Protein AF-A0A085NS14-F1 (afdb_monomer_lite)

Foldseek 3Di:
DQPPCLLPDDDDDDDDDDDDDDDDDDDDDDDDDDPDPPPPPPPPVPLQCLLVLLLLLLVLLVVVLVVLLCVLVPVVVVVVLLVLLQCLQVVLPFHRQDDPQQDDDDDDDPDDDDDDDPDPPPPPPPPFDFDDCQFFVPGGPDGDDPQLVVLLSVLVVVLVVQLVVLLCVRRPPHDQSDSNRRDFLVNSLVVSVVSVVVVVVSLVSVVVSSVVQLPPCNGHNPVRSVSSVVSVVVSSVVSDDDPVNSVVSSVVSSLVSLVSSVVSLVVRDPVSSVVSVCVLVSSLVSLVVCLVVSLVSSQVSSCVSRVGHTDSVSSSVVSVVVSVVSSVRRVVRCVVSVVVVVVD

Organism: NCBI:txid68888

Secondary structure (DSSP, 8-state):
-----TTT-----------------------------------TTHHHHHHHHHHHHHHHHHHHHHHHHHTTS-HHHHHHHHHHHHHHHHTTTPPPPPTTSS---------------------------B--TTT-TT-SSPBPPHHHHHHHHHHHHHHHHHHHHHHHHHSTT---SSTTSS--HHHHHHHHHHHHHHHHHHHHHHHHHHHHHHH-TTTS-HHHHHHHHHHHHHHHHHHPPPHHHHHHHHHHHHHHHHHHHHHHHHHS-GGGHHHHHHHHHHHHHHHHHTHHHHHHHHHHHHHHHHTS---HHHHHHHHHHHHHHHHHHHHHHHHHHHHHHT--

Structure (mmCIF, N/CA/C/O backbone):
data_AF-A0A085NS14-F1
#
_entry.id   AF-A0A085NS14-F1
#
loop_
_atom_site.group_PDB
_atom_site.id
_atom_site.type_symbol
_atom_site.label_atom_id
_atom_site.label_alt_id
_atom_site.label_comp_id
_atom_site.label_asym_id
_atom_site.label_entity_id
_atom_site.label_seq_id
_atom_site.pdbx_PDB_ins_code
_atom_site.Cartn_x
_atom_site.Cartn_y
_atom_site.Cartn_z
_atom_site.occupancy
_atom_site.B_iso_or_equiv
_atom_site.auth_seq_id
_atom_site.auth_comp_id
_atom_site.auth_asym_id
_atom_site.auth_atom_id
_atom_site.pdbx_PDB_model_num
ATOM 1 N N . LEU A 1 1 ? -0.279 -15.023 12.633 1.00 26.03 1 LEU A N 1
ATOM 2 C CA . LEU A 1 1 ? 0.349 -13.709 12.339 1.00 26.03 1 LEU A CA 1
ATOM 3 C C . LEU A 1 1 ? 0.205 -13.267 10.873 1.00 26.03 1 LEU A C 1
ATOM 5 O O . LEU A 1 1 ? 0.389 -12.090 10.616 1.00 26.03 1 LEU A O 1
ATOM 9 N N . SER A 1 2 ? -0.203 -14.142 9.939 1.00 22.20 2 SER A N 1
ATOM 10 C CA . SER A 1 2 ? -0.294 -13.822 8.498 1.00 22.20 2 SER A CA 1
ATOM 11 C C . SER A 1 2 ? -1.690 -13.447 7.958 1.00 22.20 2 SER A C 1
ATOM 13 O O . SER A 1 2 ? -1.863 -13.477 6.744 1.00 22.20 2 SER A O 1
ATOM 15 N N . ARG A 1 3 ? -2.693 -13.160 8.807 1.00 35.59 3 ARG A N 1
ATOM 16 C CA . ARG A 1 3 ? -4.105 -12.982 8.383 1.00 35.59 3 ARG A CA 1
ATOM 17 C C . ARG A 1 3 ? -4.875 -11.893 9.132 1.00 35.59 3 ARG A C 1
ATOM 19 O O . ARG A 1 3 ? -6.038 -12.057 9.452 1.00 35.59 3 ARG A O 1
ATOM 26 N N . PHE A 1 4 ? -4.210 -10.780 9.412 1.00 34.75 4 PHE A N 1
ATOM 27 C CA . PHE A 1 4 ? -4.895 -9.530 9.764 1.00 34.75 4 PHE A CA 1
ATOM 28 C C . PHE A 1 4 ? -4.937 -8.575 8.559 1.00 34.75 4 PHE A C 1
ATOM 30 O O . PHE A 1 4 ? -4.786 -7.366 8.694 1.00 34.75 4 PHE A O 1
ATOM 37 N N . THR A 1 5 ? -5.078 -9.149 7.362 1.00 33.28 5 THR A N 1
ATOM 38 C CA . THR A 1 5 ? -5.067 -8.449 6.070 1.00 33.28 5 THR A CA 1
ATOM 39 C C . THR A 1 5 ? -6.463 -7.991 5.638 1.00 33.28 5 THR A C 1
ATOM 41 O O . THR A 1 5 ? -6.551 -7.125 4.784 1.00 33.28 5 THR A O 1
ATOM 44 N N . SER A 1 6 ? -7.539 -8.518 6.231 1.00 29.09 6 SER A N 1
ATOM 45 C CA . SER A 1 6 ? -8.951 -8.194 5.937 1.00 29.09 6 SER A CA 1
ATOM 46 C C . SER A 1 6 ? -9.450 -6.895 6.584 1.00 29.09 6 SER A C 1
ATOM 48 O O . SER A 1 6 ? -10.436 -6.331 6.135 1.00 29.09 6 SER A O 1
ATOM 50 N N . LEU A 1 7 ? -8.717 -6.349 7.564 1.00 31.78 7 LEU A N 1
ATOM 51 C CA . LEU A 1 7 ? -8.818 -4.934 7.964 1.00 31.78 7 LEU A CA 1
ATOM 52 C C . LEU A 1 7 ? -8.039 -4.005 6.998 1.00 31.78 7 LEU A C 1
ATOM 54 O O . LEU A 1 7 ? -7.694 -2.895 7.401 1.00 31.78 7 LEU A O 1
ATOM 58 N N . GLY A 1 8 ? -7.653 -4.534 5.823 1.00 26.95 8 GLY A N 1
ATOM 59 C CA . GLY A 1 8 ? -6.749 -4.019 4.786 1.00 26.95 8 GLY A CA 1
ATOM 60 C C . GLY A 1 8 ? -5.347 -3.638 5.270 1.00 26.95 8 GLY A C 1
ATOM 61 O O . GLY A 1 8 ? -5.019 -2.475 5.364 1.00 26.95 8 GLY A O 1
ATOM 62 N N . TRP A 1 9 ? -4.458 -4.569 5.609 1.00 35.56 9 TRP A N 1
ATOM 63 C CA . TRP A 1 9 ? -3.059 -4.184 5.915 1.00 35.56 9 TRP A CA 1
ATOM 64 C C . TRP A 1 9 ? -2.065 -5.123 5.237 1.00 35.56 9 TRP A C 1
ATOM 66 O O . TRP A 1 9 ? -2.291 -6.335 5.272 1.00 35.56 9 TRP A O 1
ATOM 76 N N . PRO A 1 10 ? -0.970 -4.602 4.644 1.00 25.56 10 PRO A N 1
ATOM 77 C CA . PRO A 1 10 ? -0.001 -5.402 3.901 1.00 25.56 10 PRO A CA 1
ATOM 78 C C . PRO A 1 10 ? 0.873 -6.287 4.807 1.00 25.56 10 PRO A C 1
ATOM 80 O O . PRO A 1 10 ? 1.139 -6.001 5.981 1.00 25.56 10 PRO A O 1
ATOM 83 N N . LYS A 1 11 ? 1.332 -7.412 4.244 1.00 24.25 11 LYS A N 1
ATOM 84 C CA . LYS A 1 11 ? 2.253 -8.364 4.884 1.00 24.25 11 LYS A CA 1
ATOM 85 C C . LYS A 1 11 ? 3.672 -7.790 4.888 1.00 24.25 11 LYS A C 1
ATOM 87 O O . LYS A 1 11 ? 4.271 -7.662 3.831 1.00 24.25 11 LYS A O 1
ATOM 92 N N . ARG A 1 12 ? 4.286 -7.606 6.062 1.00 26.78 12 ARG A N 1
ATOM 93 C CA . ARG A 1 12 ? 5.751 -7.461 6.149 1.00 26.78 12 ARG A CA 1
ATOM 94 C C . ARG A 1 12 ? 6.429 -8.807 6.411 1.00 26.78 12 ARG A C 1
ATOM 96 O O . ARG A 1 12 ? 6.262 -9.392 7.483 1.00 26.78 12 ARG A O 1
ATOM 103 N N . LYS A 1 13 ? 7.215 -9.285 5.434 1.00 21.64 13 LYS A N 1
ATOM 104 C CA . LYS A 1 13 ? 8.311 -10.246 5.651 1.00 21.64 13 LYS A CA 1
ATOM 105 C C . LYS A 1 13 ? 9.351 -9.543 6.533 1.00 21.64 13 LYS A C 1
ATOM 107 O O . LYS A 1 13 ? 9.939 -8.554 6.118 1.00 21.64 13 LYS A O 1
ATOM 112 N N . TYR A 1 14 ? 9.539 -10.012 7.763 1.00 22.56 14 TYR A N 1
ATOM 113 C CA . TYR A 1 14 ? 10.616 -9.537 8.631 1.00 22.56 14 TYR A CA 1
ATOM 114 C C . TYR A 1 14 ? 11.862 -10.396 8.403 1.00 22.56 14 TYR A C 1
ATOM 116 O O . TYR A 1 14 ? 11.895 -11.546 8.841 1.00 22.56 14 TYR A O 1
ATOM 124 N N . GLU A 1 15 ? 12.891 -9.825 7.781 1.00 20.52 15 GLU A N 1
ATOM 125 C CA . GLU A 1 15 ? 14.274 -10.274 7.955 1.00 20.52 15 GLU A CA 1
ATOM 126 C C . GLU A 1 15 ? 14.900 -9.509 9.125 1.00 20.52 15 GLU A C 1
ATOM 128 O O . GLU A 1 15 ? 14.708 -8.305 9.307 1.00 20.52 15 GLU A O 1
ATOM 133 N N . ARG A 1 16 ? 15.558 -10.261 10.006 1.00 20.19 16 ARG A N 1
ATOM 134 C CA . ARG A 1 16 ? 15.994 -9.831 11.331 1.00 20.19 16 ARG A CA 1
ATOM 135 C C . ARG A 1 16 ? 17.469 -9.447 11.257 1.00 20.19 16 ARG A C 1
ATOM 137 O O . ARG A 1 16 ? 18.300 -10.328 11.086 1.00 20.19 16 ARG A O 1
ATOM 144 N N . HIS A 1 17 ? 17.800 -8.184 11.511 1.00 20.94 17 HIS A N 1
ATOM 145 C CA . HIS A 1 17 ? 19.134 -7.821 11.986 1.00 20.94 17 HIS A CA 1
ATOM 146 C C . HIS A 1 17 ? 19.027 -7.136 13.348 1.00 20.94 17 HIS A C 1
ATOM 148 O O . HIS A 1 17 ? 18.407 -6.088 13.508 1.00 20.94 17 HIS A O 1
ATOM 154 N N . SER A 1 18 ? 19.584 -7.830 14.339 1.00 20.91 18 SER A N 1
ATOM 155 C CA . SER A 1 18 ? 19.825 -7.377 15.706 1.00 20.91 18 SER A CA 1
ATOM 156 C C . SER A 1 18 ? 20.953 -6.350 15.719 1.00 20.91 18 SER A C 1
ATOM 158 O O . SER A 1 18 ? 21.913 -6.535 14.975 1.00 20.91 18 SER A O 1
ATOM 160 N N . LEU A 1 19 ? 20.873 -5.344 16.593 1.00 22.30 19 LEU A N 1
ATOM 161 C CA . LEU A 1 19 ? 21.972 -4.958 17.486 1.00 22.30 19 LEU A CA 1
ATOM 162 C C . LEU A 1 19 ? 21.460 -4.022 18.595 1.00 22.30 19 LEU A C 1
ATOM 164 O O . LEU A 1 19 ? 20.604 -3.165 18.386 1.00 22.30 19 LEU A O 1
ATOM 168 N N . ASP A 1 20 ? 21.975 -4.295 19.786 1.00 23.12 20 ASP A N 1
ATOM 169 C CA . ASP A 1 20 ? 21.534 -3.901 21.123 1.00 23.12 20 ASP A CA 1
ATOM 170 C C . A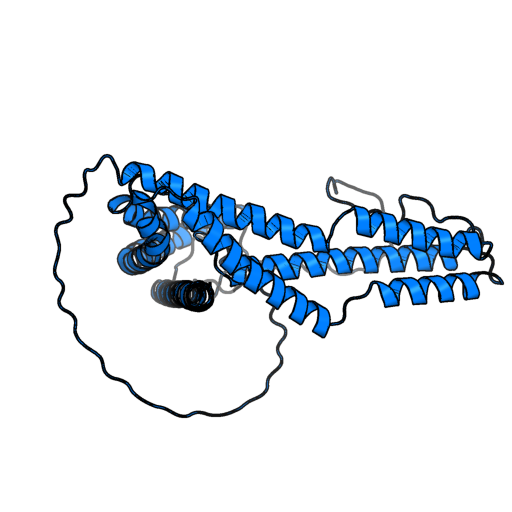SP A 1 20 ? 21.803 -2.431 21.506 1.00 23.12 20 ASP A C 1
ATOM 172 O O . ASP A 1 20 ? 22.642 -1.771 20.896 1.00 23.12 20 ASP A O 1
ATOM 176 N N . GLY A 1 21 ? 21.186 -1.946 22.604 1.00 21.22 21 GLY A N 1
ATOM 177 C CA . GLY A 1 21 ? 21.750 -0.792 23.332 1.00 21.22 21 GLY A CA 1
ATOM 178 C C . GLY A 1 21 ? 20.860 0.074 24.246 1.00 21.22 21 GLY A C 1
ATOM 179 O O . GLY A 1 21 ? 20.688 1.248 23.968 1.00 21.22 21 GLY A O 1
ATOM 180 N N . VAL A 1 22 ? 20.360 -0.482 25.357 1.00 22.67 22 VAL A N 1
ATOM 181 C CA . VAL A 1 22 ? 20.220 0.118 26.718 1.00 22.67 22 VAL A CA 1
ATOM 182 C C . VAL A 1 22 ? 19.645 1.551 26.937 1.00 22.67 22 VAL A C 1
ATOM 184 O O . VAL A 1 22 ? 20.299 2.565 26.732 1.00 22.67 22 VAL A O 1
ATOM 187 N N . ALA A 1 23 ? 18.448 1.556 27.547 1.00 22.70 23 ALA A N 1
ATOM 188 C CA . ALA A 1 23 ? 17.849 2.399 28.609 1.00 22.70 23 ALA A CA 1
ATOM 189 C C . ALA A 1 23 ? 18.381 3.808 28.989 1.00 22.70 23 ALA A C 1
ATOM 191 O O . ALA A 1 23 ? 19.540 3.969 29.371 1.00 22.70 23 ALA A O 1
ATOM 192 N N . LYS A 1 24 ? 17.434 4.754 29.173 1.00 22.94 24 LYS A N 1
ATOM 193 C CA . LYS A 1 24 ? 17.221 5.501 30.441 1.00 22.94 24 LYS A CA 1
ATOM 194 C C . LYS A 1 24 ? 15.892 6.278 30.465 1.00 22.94 24 LYS A C 1
ATOM 196 O O . LYS A 1 24 ? 15.545 6.963 29.509 1.00 22.94 24 LYS A O 1
ATOM 201 N N . ASP A 1 25 ? 15.190 6.159 31.592 1.00 23.05 25 ASP A N 1
ATOM 202 C CA . ASP A 1 25 ? 14.005 6.926 31.996 1.00 23.05 25 ASP A CA 1
ATOM 203 C C . ASP A 1 25 ? 14.213 8.441 31.906 1.00 23.05 25 ASP A C 1
ATOM 205 O O . ASP A 1 25 ? 15.287 8.901 32.285 1.00 23.05 25 ASP A O 1
ATOM 209 N N . GLN A 1 26 ? 13.153 9.200 31.576 1.00 23.02 26 GLN A N 1
ATOM 210 C CA . GLN A 1 26 ? 12.683 10.328 32.399 1.00 23.02 26 GLN A CA 1
ATOM 211 C C . GLN A 1 26 ? 11.176 10.597 32.215 1.00 23.02 26 GLN A C 1
ATOM 213 O O . GLN A 1 26 ? 10.655 10.760 31.115 1.00 23.02 26 GLN A O 1
ATOM 218 N N . ASN A 1 27 ? 10.509 10.662 33.367 1.00 23.19 27 ASN A N 1
ATOM 219 C CA . ASN A 1 27 ? 9.145 11.111 33.628 1.00 23.19 27 ASN A CA 1
ATOM 220 C C . ASN A 1 27 ? 8.846 12.505 33.050 1.00 23.19 27 ASN A C 1
ATOM 222 O O . ASN A 1 27 ? 9.612 13.436 33.296 1.00 23.19 27 ASN A O 1
ATOM 226 N N . TRP A 1 28 ? 7.638 12.714 32.511 1.00 21.08 28 TRP A N 1
ATOM 227 C CA . TRP A 1 28 ? 6.957 13.995 32.721 1.00 21.08 28 TRP A CA 1
ATOM 228 C C . TRP A 1 28 ? 5.433 13.863 32.853 1.00 21.08 28 TRP A C 1
ATOM 230 O O . TRP A 1 28 ? 4.771 13.025 32.249 1.00 21.08 28 TRP A O 1
ATOM 240 N N . LYS A 1 29 ? 4.940 14.700 33.766 1.00 21.81 29 LYS A N 1
ATOM 241 C CA . LYS A 1 29 ? 3.649 14.729 34.454 1.00 21.81 29 LYS A CA 1
ATOM 242 C C . LYS A 1 29 ? 2.413 14.797 33.554 1.00 21.81 29 LYS A C 1
ATOM 244 O O . LYS A 1 29 ? 2.276 15.684 32.718 1.00 21.81 29 LYS A O 1
ATOM 249 N N . VAL A 1 30 ? 1.430 13.989 33.948 1.00 22.39 30 VAL A N 1
ATOM 250 C CA . VAL A 1 30 ? -0.007 14.191 33.729 1.00 22.39 30 VAL A CA 1
ATOM 251 C C . VAL A 1 30 ? -0.405 15.623 34.111 1.00 22.39 30 VAL A C 1
ATOM 253 O O . VAL A 1 30 ? -0.281 16.019 35.273 1.00 22.39 30 VAL A O 1
ATOM 256 N N . ARG A 1 31 ? -0.952 16.383 33.159 1.00 21.84 31 ARG A N 1
ATOM 257 C CA . ARG A 1 31 ? -1.883 17.473 33.464 1.00 21.84 31 ARG A CA 1
ATOM 258 C C . ARG A 1 31 ? -3.286 16.999 33.114 1.00 21.84 31 ARG A C 1
ATOM 260 O O . ARG A 1 31 ? -3.582 16.705 31.963 1.00 21.84 31 ARG A O 1
ATOM 267 N N . LYS A 1 32 ? -4.127 16.916 34.146 1.00 23.86 32 LYS A N 1
ATOM 268 C CA . LYS A 1 32 ? -5.581 16.832 34.020 1.00 23.86 32 LYS A CA 1
ATOM 269 C C . LYS A 1 32 ? -6.049 18.029 33.193 1.00 23.86 32 LYS A C 1
ATOM 271 O O . LYS A 1 32 ? -5.719 19.156 33.556 1.00 23.86 32 LYS A O 1
ATOM 276 N N . SER A 1 33 ? -6.836 17.785 32.153 1.00 23.33 33 SER A N 1
ATOM 277 C CA . SER A 1 33 ? -7.717 18.811 31.610 1.00 23.33 33 SER A CA 1
ATOM 278 C C . SER A 1 33 ? -9.139 18.287 31.589 1.00 23.33 33 SER A C 1
ATOM 280 O O . SER A 1 33 ? -9.410 17.140 31.242 1.00 23.33 33 SER A O 1
ATOM 282 N N . VAL A 1 34 ? -9.994 19.155 32.102 1.00 23.67 34 VAL A N 1
ATOM 283 C CA . VAL A 1 34 ? -11.400 18.982 32.413 1.00 23.67 34 VAL A CA 1
ATOM 284 C C . VAL A 1 34 ? -12.176 18.744 31.123 1.00 23.67 34 VAL A C 1
ATOM 286 O O . VAL A 1 34 ? -11.994 19.455 30.138 1.00 23.67 34 VAL A O 1
ATOM 289 N N . VAL A 1 35 ? -13.049 17.740 31.156 1.00 24.19 35 VAL A N 1
ATOM 290 C CA . VAL A 1 35 ? -14.112 17.540 30.175 1.00 24.19 35 VAL A CA 1
ATOM 291 C C . VAL A 1 35 ? -15.037 18.753 30.256 1.00 24.19 35 VAL A C 1
ATOM 293 O O . VAL A 1 35 ? -15.908 18.824 31.118 1.00 24.19 35 VAL A O 1
ATOM 296 N N . SER A 1 36 ? -14.828 19.724 29.373 1.00 22.92 36 SER A N 1
ATOM 297 C CA . SER A 1 36 ? -15.873 20.665 28.988 1.00 22.92 36 SER A CA 1
ATOM 298 C C . SER A 1 36 ? -16.553 20.074 27.765 1.00 22.92 36 SER A C 1
ATOM 300 O O . SER A 1 36 ? -16.033 20.150 26.654 1.00 22.92 36 SER A O 1
ATOM 302 N N . VAL A 1 37 ? -17.712 19.453 27.987 1.00 27.34 37 VAL A N 1
ATOM 303 C CA . VAL A 1 37 ? -18.681 19.179 26.926 1.00 27.34 37 VAL A CA 1
ATOM 304 C C . VAL A 1 37 ? -19.149 20.539 26.412 1.00 27.34 37 VAL A C 1
ATOM 306 O O . VAL A 1 37 ? -20.074 21.141 26.950 1.00 27.34 37 VAL A O 1
ATOM 309 N N . ALA A 1 38 ? -18.474 21.059 25.391 1.00 24.80 38 ALA A N 1
ATOM 310 C CA . ALA A 1 38 ? -19.090 22.035 24.517 1.00 24.80 38 ALA A CA 1
ATOM 311 C C . ALA A 1 38 ? -20.094 21.256 23.664 1.00 24.80 38 ALA A C 1
ATOM 313 O O . ALA A 1 38 ? -19.705 20.497 22.777 1.00 24.80 38 ALA A O 1
ATOM 314 N N . LEU A 1 39 ? -21.385 21.413 23.972 1.00 27.05 39 LEU A N 1
ATOM 315 C CA . LEU A 1 39 ? -22.455 21.134 23.021 1.00 27.05 39 LEU A CA 1
ATOM 316 C C . LEU A 1 39 ? -22.195 22.016 21.791 1.00 27.05 39 LEU A C 1
ATOM 318 O O . LEU A 1 39 ? -22.604 23.175 21.731 1.00 27.05 39 LEU A O 1
ATOM 322 N N . LEU A 1 40 ? -21.471 21.476 20.816 1.00 31.33 40 LEU A N 1
ATOM 323 C CA . LEU A 1 40 ? -21.492 21.987 19.460 1.00 31.33 40 LEU A CA 1
ATOM 324 C C . LEU A 1 40 ? -22.828 21.555 18.868 1.00 31.33 40 LEU A C 1
ATOM 326 O O . LEU A 1 40 ? -22.959 20.481 18.286 1.00 31.33 40 LEU A O 1
ATOM 330 N N . THR A 1 41 ? -23.827 22.418 19.020 1.00 33.59 41 THR A N 1
ATOM 331 C CA . THR A 1 41 ? -24.944 22.513 18.079 1.00 33.59 41 THR A CA 1
ATOM 332 C C . THR A 1 41 ? -24.357 22.969 16.737 1.00 33.59 41 THR A C 1
ATOM 334 O O . THR A 1 41 ? -24.463 24.127 16.350 1.00 33.59 41 THR A O 1
ATOM 337 N N . LEU A 1 42 ? -23.625 22.076 16.066 1.00 34.31 42 LEU A N 1
ATOM 338 C CA . LEU A 1 42 ? -23.254 22.236 14.669 1.00 34.31 42 LEU A CA 1
ATOM 339 C C . LEU A 1 42 ? -24.507 21.912 13.870 1.00 34.31 42 LEU A C 1
ATOM 341 O O . LEU A 1 42 ? -25.080 20.832 14.022 1.00 34.31 42 LEU A O 1
ATOM 345 N N . CYS A 1 43 ? -24.945 22.873 13.062 1.00 33.53 43 CYS A N 1
ATOM 346 C CA . CYS A 1 43 ? -25.955 22.676 12.038 1.00 33.53 43 CYS A CA 1
ATOM 347 C C . CYS A 1 43 ? -25.707 21.327 11.353 1.00 33.53 43 CYS A C 1
ATOM 349 O O . CYS A 1 43 ? -24.673 21.122 10.718 1.00 33.53 43 CYS A O 1
ATOM 351 N N . THR A 1 44 ? -26.648 20.398 11.504 1.00 45.06 44 THR A N 1
ATOM 352 C CA . THR A 1 44 ? -26.561 19.021 10.995 1.00 45.06 44 THR A CA 1
ATOM 353 C C . THR A 1 44 ? -26.472 18.944 9.468 1.00 45.06 44 THR A C 1
ATOM 355 O O . THR A 1 44 ? -26.258 17.865 8.923 1.00 45.06 44 THR A O 1
ATOM 358 N N . SER A 1 45 ? -26.593 20.080 8.773 1.00 48.16 45 SER A N 1
ATOM 359 C CA . SER A 1 45 ? -26.388 20.198 7.334 1.00 48.16 45 SER A CA 1
ATOM 360 C C . SER A 1 45 ? -24.909 20.251 6.932 1.00 48.16 45 SER A C 1
ATOM 362 O O . SER A 1 45 ? -24.536 19.568 5.986 1.00 48.16 45 SER A O 1
ATOM 364 N N . GLU A 1 46 ? -24.042 20.988 7.641 1.00 49.62 46 GLU A N 1
ATOM 365 C CA . GLU A 1 46 ? -22.651 21.211 7.189 1.00 49.62 46 GLU A CA 1
ATOM 366 C C . GLU A 1 46 ? -21.708 20.037 7.499 1.00 49.62 46 GLU A C 1
ATOM 368 O O . GLU A 1 46 ? -20.810 19.738 6.712 1.00 49.62 46 GLU A O 1
ATOM 373 N N . THR A 1 47 ? -21.920 19.323 8.611 1.00 55.47 47 THR A N 1
ATOM 374 C CA . THR A 1 47 ? -21.074 18.177 9.001 1.00 55.47 47 THR A CA 1
ATOM 375 C C . THR A 1 47 ? -21.280 16.954 8.109 1.00 55.47 47 THR A C 1
ATOM 377 O O . THR A 1 47 ? -20.330 16.206 7.885 1.00 55.47 47 THR A O 1
ATOM 380 N N . SER A 1 48 ? -22.487 16.772 7.560 1.00 58.25 48 SER A N 1
ATOM 381 C CA . SER A 1 48 ? -22.796 15.677 6.629 1.00 58.25 48 SER A CA 1
ATOM 382 C C . SER A 1 48 ? -22.033 15.782 5.302 1.00 58.25 48 SER A C 1
ATOM 384 O O . SER A 1 48 ? -21.713 14.765 4.686 1.00 58.25 48 SER A O 1
ATOM 386 N N . ASP A 1 49 ? -21.656 16.999 4.896 1.00 74.44 49 ASP A N 1
ATOM 387 C CA . ASP A 1 49 ? -20.893 17.214 3.668 1.00 74.44 49 ASP A CA 1
ATOM 388 C C . ASP A 1 49 ? -19.380 17.013 3.867 1.00 74.44 49 ASP A C 1
ATOM 390 O O . ASP A 1 49 ? -18.674 16.687 2.912 1.00 74.44 49 ASP A O 1
ATOM 394 N N . CYS A 1 50 ? -18.867 17.137 5.098 1.00 89.25 50 CYS A N 1
ATOM 395 C CA . CYS A 1 50 ? -17.434 16.990 5.371 1.00 89.25 50 CYS A CA 1
ATOM 396 C C . CYS A 1 50 ? -16.916 15.555 5.222 1.00 89.25 50 CYS A C 1
ATOM 398 O O . CYS A 1 50 ? -15.719 15.358 5.018 1.00 89.25 50 CYS A O 1
ATOM 400 N N . ALA A 1 51 ? -17.792 14.549 5.268 1.00 89.44 51 ALA A N 1
ATOM 401 C CA . ALA A 1 51 ? -17.420 13.168 4.972 1.00 89.44 51 ALA A CA 1
ATOM 402 C C . ALA A 1 51 ? -16.865 13.008 3.544 1.00 89.44 51 ALA A C 1
ATOM 404 O O . ALA A 1 51 ? -15.853 12.336 3.353 1.00 89.44 51 ALA A O 1
ATOM 405 N N . LYS A 1 52 ? -17.487 13.669 2.555 1.00 89.44 52 LYS A N 1
ATOM 406 C CA . LYS A 1 52 ? -17.030 13.646 1.154 1.00 89.44 52 LYS A CA 1
ATOM 407 C C . LYS A 1 52 ? -15.716 14.396 0.965 1.00 89.44 52 LYS A C 1
ATOM 409 O O . LYS A 1 52 ? -14.872 13.964 0.192 1.00 89.44 52 LYS A O 1
ATOM 414 N N . ASP A 1 53 ? -15.535 15.504 1.677 1.00 90.62 53 ASP A N 1
ATOM 415 C CA . ASP A 1 53 ? -14.280 16.257 1.652 1.00 90.62 53 ASP A CA 1
ATOM 416 C C . ASP A 1 53 ? -13.112 15.452 2.241 1.00 90.62 53 ASP A C 1
ATOM 418 O O . ASP A 1 53 ? -12.001 15.511 1.723 1.00 90.62 53 ASP A O 1
ATOM 422 N N . ILE A 1 54 ? -13.357 14.669 3.298 1.00 89.94 54 ILE A N 1
ATOM 423 C CA . ILE A 1 54 ? -12.341 13.777 3.873 1.00 89.94 54 ILE A CA 1
ATOM 424 C C . ILE A 1 54 ? -11.952 12.679 2.883 1.00 89.94 54 ILE A C 1
ATOM 426 O O . ILE A 1 54 ? -10.763 12.417 2.707 1.00 89.94 54 ILE A O 1
ATOM 430 N N . ASP A 1 55 ? -12.930 12.061 2.225 1.00 89.06 55 ASP A N 1
ATOM 431 C CA . ASP A 1 55 ? -12.674 11.082 1.166 1.00 89.06 55 ASP A CA 1
ATOM 432 C C . ASP A 1 55 ? -11.861 11.705 0.016 1.00 89.06 55 ASP A C 1
ATOM 434 O O . ASP A 1 55 ? -10.787 11.216 -0.339 1.00 89.06 55 ASP A O 1
ATOM 438 N N . GLY A 1 56 ? -12.290 12.876 -0.469 1.00 91.31 56 GLY A N 1
ATOM 439 C CA . GLY A 1 56 ? -11.584 13.642 -1.497 1.00 91.31 56 GLY A CA 1
ATOM 440 C C . GLY A 1 56 ? -10.153 14.022 -1.103 1.00 91.31 56 GLY A C 1
ATOM 441 O O . GLY A 1 56 ? -9.248 13.966 -1.937 1.00 91.31 56 GLY A O 1
ATOM 442 N N . PHE A 1 57 ? -9.913 14.344 0.171 1.00 91.56 57 PHE A N 1
ATOM 443 C CA . PHE A 1 57 ? -8.571 14.576 0.698 1.00 91.56 57 PHE A CA 1
ATOM 444 C C . PHE A 1 57 ? -7.686 13.329 0.558 1.00 91.56 57 PHE A C 1
ATOM 446 O O . PHE A 1 57 ? -6.591 13.421 -0.001 1.00 91.56 57 PHE A O 1
ATOM 453 N N . TYR A 1 58 ? -8.144 12.162 1.020 1.00 89.62 58 TYR A N 1
ATOM 454 C CA . TYR A 1 58 ? -7.351 10.930 0.945 1.00 89.62 58 TYR A CA 1
ATOM 455 C C . TYR A 1 58 ? -7.153 10.448 -0.498 1.00 89.62 58 TYR A C 1
ATOM 457 O O . TYR A 1 58 ? -6.053 10.011 -0.842 1.00 89.62 58 TYR A O 1
ATOM 465 N N . ALA A 1 59 ? -8.159 10.608 -1.361 1.00 91.19 59 ALA A N 1
ATOM 466 C CA . ALA A 1 59 ? -8.043 10.336 -2.791 1.00 91.19 59 ALA A CA 1
ATOM 467 C C . ALA A 1 59 ? -7.012 11.255 -3.472 1.00 91.19 59 ALA A C 1
ATOM 469 O O . ALA A 1 59 ? -6.189 10.785 -4.262 1.00 91.19 59 ALA A O 1
ATOM 470 N N . CYS A 1 60 ? -7.001 12.550 -3.130 1.00 92.81 60 CYS A N 1
ATOM 471 C CA . CYS A 1 60 ? -6.004 13.508 -3.611 1.00 92.81 60 CYS A CA 1
ATOM 472 C C . CYS A 1 60 ? -4.584 13.106 -3.190 1.00 92.81 60 CYS A C 1
ATOM 474 O O . CYS A 1 60 ? -3.682 13.086 -4.032 1.00 92.81 60 CYS A O 1
ATOM 476 N N . VAL A 1 61 ? -4.391 12.748 -1.911 1.00 90.06 61 VAL A N 1
ATOM 477 C CA . VAL A 1 61 ? -3.074 12.346 -1.396 1.00 90.06 61 VAL A CA 1
ATOM 478 C C . VAL A 1 61 ? -2.576 11.096 -2.106 1.00 90.06 61 VAL A C 1
ATOM 480 O O . VAL A 1 61 ? -1.455 11.103 -2.614 1.00 90.06 61 VAL A O 1
ATOM 483 N N . LYS A 1 62 ? -3.418 10.060 -2.199 1.00 88.75 62 LYS A N 1
ATOM 484 C CA . LYS A 1 62 ? -3.065 8.813 -2.880 1.00 88.75 62 LYS A CA 1
ATOM 485 C C . LYS A 1 62 ? -2.698 9.057 -4.339 1.00 88.75 62 LYS A C 1
ATOM 487 O O . LYS A 1 62 ? -1.606 8.702 -4.748 1.00 88.75 62 LYS A O 1
ATOM 492 N N . THR A 1 63 ? -3.557 9.739 -5.095 1.00 91.44 63 THR A N 1
ATOM 493 C CA . THR A 1 63 ? -3.339 9.975 -6.534 1.00 91.44 63 THR A CA 1
ATOM 494 C C . THR A 1 63 ? -2.001 10.659 -6.808 1.00 91.44 63 THR A C 1
ATOM 496 O O . THR A 1 63 ? -1.259 10.261 -7.703 1.00 91.44 63 THR A O 1
ATOM 499 N N . LYS A 1 64 ? -1.668 11.692 -6.029 1.00 91.44 64 LYS A N 1
ATOM 500 C CA . LYS A 1 64 ? -0.409 12.424 -6.202 1.00 91.44 64 LYS A CA 1
ATOM 501 C C . LYS A 1 64 ? 0.802 11.620 -5.755 1.00 91.44 64 LYS A C 1
ATOM 503 O O . LYS A 1 64 ? 1.849 11.711 -6.383 1.00 91.44 64 LYS A O 1
ATOM 508 N N . TYR A 1 65 ? 0.665 10.847 -4.685 1.00 88.81 65 TYR A N 1
ATOM 509 C CA . TYR A 1 65 ? 1.737 9.993 -4.197 1.00 88.81 65 TYR A CA 1
ATOM 510 C C . TYR A 1 65 ? 2.041 8.844 -5.166 1.00 88.81 65 TYR A C 1
ATOM 512 O O . TYR A 1 65 ? 3.201 8.634 -5.516 1.00 88.81 65 TYR A O 1
ATOM 520 N N . ASP A 1 66 ? 1.004 8.179 -5.677 1.00 88.69 66 ASP A N 1
ATOM 521 C CA . ASP A 1 66 ? 1.118 7.131 -6.693 1.00 88.69 66 ASP A CA 1
ATOM 522 C C . ASP A 1 66 ? 1.779 7.672 -7.964 1.00 88.69 66 ASP A C 1
ATOM 524 O O . ASP A 1 66 ? 2.646 7.019 -8.535 1.00 88.69 66 ASP A O 1
ATOM 528 N N . ALA A 1 67 ? 1.447 8.900 -8.378 1.00 89.75 67 ALA A N 1
ATOM 529 C CA . ALA A 1 67 ? 2.097 9.541 -9.518 1.00 89.75 67 ALA A CA 1
ATOM 530 C C . ALA A 1 67 ? 3.608 9.758 -9.303 1.00 89.75 67 ALA A C 1
ATOM 532 O O . ALA A 1 67 ? 4.380 9.664 -10.257 1.00 89.75 67 ALA A O 1
ATOM 533 N N . GLU A 1 68 ? 4.058 10.035 -8.075 1.00 88.19 68 GLU A N 1
ATOM 534 C CA . GLU A 1 68 ? 5.490 10.125 -7.761 1.00 88.19 68 GLU A CA 1
ATOM 535 C C . GLU A 1 68 ? 6.164 8.748 -7.730 1.00 88.19 68 GLU A C 1
ATOM 537 O O . GLU A 1 68 ? 7.285 8.611 -8.223 1.00 88.19 68 GLU A O 1
ATOM 542 N N . ILE A 1 69 ? 5.484 7.720 -7.214 1.00 88.38 69 ILE A N 1
ATOM 543 C CA . ILE A 1 69 ? 5.978 6.336 -7.253 1.00 88.38 69 ILE A CA 1
ATOM 544 C C . ILE A 1 69 ? 6.085 5.838 -8.693 1.00 88.38 69 ILE A C 1
ATOM 546 O O . ILE A 1 69 ? 7.102 5.250 -9.054 1.00 88.38 69 ILE A O 1
ATOM 550 N N . GLN A 1 70 ? 5.104 6.139 -9.545 1.00 86.50 70 GLN A N 1
ATOM 551 C CA . GLN A 1 70 ? 5.112 5.722 -10.945 1.00 86.50 70 GLN A CA 1
ATOM 552 C C . GLN A 1 70 ? 6.336 6.258 -11.693 1.00 86.50 70 GLN A C 1
ATOM 554 O O . GLN A 1 70 ? 6.852 5.586 -12.576 1.00 86.50 70 GLN A O 1
ATOM 559 N N . LYS A 1 71 ? 6.884 7.419 -11.305 1.00 84.62 71 LYS A N 1
ATOM 560 C CA . LYS A 1 71 ? 8.138 7.932 -11.887 1.00 84.62 71 LYS A CA 1
ATOM 561 C C . LYS A 1 71 ? 9.345 7.042 -11.589 1.00 84.62 71 LYS A C 1
ATOM 563 O O . LYS A 1 71 ? 10.348 7.142 -12.302 1.00 84.62 71 LYS A O 1
ATOM 568 N N . LEU A 1 72 ? 9.306 6.202 -10.552 1.00 79.50 72 LEU A N 1
ATOM 569 C CA . LEU A 1 72 ? 10.335 5.184 -10.315 1.00 79.50 72 LEU A CA 1
ATOM 570 C C . LEU A 1 72 ? 10.276 4.083 -11.378 1.00 79.50 72 LEU A C 1
ATOM 572 O O . LEU A 1 72 ? 11.328 3.641 -11.830 1.00 79.50 72 LEU A O 1
ATOM 576 N N . PHE A 1 73 ? 9.070 3.718 -11.811 1.00 75.56 73 PHE A N 1
ATOM 577 C CA . PHE A 1 73 ? 8.784 2.618 -12.736 1.00 75.56 73 PHE A CA 1
ATOM 578 C C . PHE A 1 73 ? 8.162 3.102 -14.057 1.00 75.56 73 PHE A C 1
ATOM 580 O O . PHE A 1 73 ? 7.317 2.434 -14.648 1.00 75.56 73 PHE A O 1
ATOM 587 N N . ASP A 1 74 ? 8.547 4.291 -14.519 1.00 81.81 74 ASP A N 1
ATOM 588 C CA . ASP A 1 74 ? 7.963 4.857 -15.732 1.00 81.81 74 ASP A CA 1
ATOM 589 C C . ASP A 1 74 ? 8.365 4.024 -16.958 1.00 81.81 74 ASP A C 1
ATOM 591 O O . ASP A 1 74 ? 9.536 3.676 -17.139 1.00 81.81 74 ASP A O 1
ATOM 595 N N . GLU A 1 75 ? 7.390 3.729 -17.813 1.00 75.94 75 GLU A N 1
ATOM 596 C CA . GLU A 1 75 ? 7.536 2.884 -18.997 1.00 75.94 75 GLU A CA 1
ATOM 597 C C . GLU A 1 75 ? 8.575 3.451 -19.969 1.00 75.94 75 GLU A C 1
ATOM 599 O O . GLU A 1 75 ? 9.360 2.713 -20.562 1.00 75.94 75 GLU A O 1
ATOM 604 N N . ALA A 1 76 ? 8.686 4.781 -20.038 1.00 77.06 76 ALA A N 1
ATOM 605 C CA . ALA A 1 76 ? 9.727 5.442 -20.816 1.00 77.06 76 ALA A CA 1
ATOM 606 C C . ALA A 1 76 ? 11.145 5.009 -20.390 1.00 77.06 76 ALA A C 1
ATOM 608 O O . ALA A 1 76 ? 12.020 4.837 -21.243 1.00 77.06 76 ALA A O 1
ATOM 609 N N . LYS A 1 77 ? 11.387 4.786 -19.088 1.00 82.44 77 LYS A N 1
ATOM 610 C CA . LYS A 1 77 ? 12.695 4.329 -18.586 1.00 82.44 77 LYS A CA 1
ATOM 611 C C . LYS A 1 77 ? 12.970 2.878 -18.966 1.00 82.44 77 LYS A C 1
ATOM 613 O O . LYS A 1 77 ? 14.095 2.574 -19.358 1.00 82.44 77 LYS A O 1
ATOM 618 N N . LYS A 1 78 ? 11.962 2.003 -18.899 1.00 84.81 78 LYS A N 1
ATOM 619 C CA . LYS A 1 78 ? 12.097 0.598 -19.319 1.00 84.81 78 LYS A CA 1
ATOM 620 C C . LYS A 1 78 ? 12.335 0.465 -20.815 1.00 84.81 78 LYS A C 1
ATOM 622 O O . LYS A 1 78 ? 13.225 -0.280 -21.218 1.00 84.81 78 LYS A O 1
ATOM 627 N N . SER A 1 79 ? 11.587 1.217 -21.625 1.00 85.38 79 SER A N 1
ATOM 628 C CA . SER A 1 79 ? 11.780 1.270 -23.077 1.00 85.38 79 SER A CA 1
ATOM 629 C C . SER A 1 79 ? 13.191 1.744 -23.404 1.00 85.38 79 SER A C 1
ATOM 631 O O . SER A 1 79 ? 13.916 1.068 -24.128 1.00 85.38 79 SER A O 1
ATOM 633 N N . THR A 1 80 ? 13.635 2.841 -22.778 1.00 89.88 80 THR A N 1
ATOM 634 C CA . THR A 1 80 ? 14.999 3.361 -22.962 1.00 89.88 80 THR A CA 1
ATOM 635 C C . THR A 1 80 ? 16.053 2.315 -22.588 1.00 89.88 80 THR A C 1
ATOM 637 O O . THR A 1 80 ? 16.987 2.080 -23.352 1.00 89.88 80 THR A O 1
ATOM 640 N N . PHE A 1 81 ? 15.895 1.641 -21.444 1.00 92.06 81 PHE A N 1
ATOM 641 C CA . PHE A 1 81 ? 16.803 0.576 -21.019 1.00 92.06 81 PHE A CA 1
ATOM 642 C C . PHE A 1 81 ? 16.842 -0.589 -22.018 1.00 92.06 81 PHE A C 1
ATOM 644 O O . PHE A 1 81 ? 17.921 -1.055 -22.384 1.00 92.06 81 PHE A O 1
ATOM 651 N N . THR A 1 82 ? 15.678 -1.038 -22.487 1.00 92.31 82 THR A N 1
ATOM 652 C CA . THR A 1 82 ? 15.545 -2.142 -23.448 1.00 92.31 82 THR A CA 1
ATOM 653 C C . THR A 1 82 ? 16.199 -1.789 -24.782 1.00 92.31 82 THR A C 1
ATOM 655 O O . THR A 1 82 ? 16.989 -2.569 -25.313 1.00 92.31 82 THR A O 1
ATOM 658 N N . GLU A 1 83 ? 15.975 -0.577 -25.289 1.00 93.06 83 GLU A N 1
ATOM 659 C CA . GLU A 1 83 ? 16.633 -0.078 -26.498 1.00 93.06 83 GLU A CA 1
ATOM 660 C C . GLU A 1 83 ? 18.159 -0.012 -26.350 1.00 93.06 83 GLU A C 1
ATOM 662 O O . GLU A 1 83 ? 18.897 -0.367 -27.274 1.00 93.06 83 GLU A O 1
ATOM 667 N N . GLU A 1 84 ? 18.661 0.451 -25.203 1.00 95.06 84 GLU A N 1
ATOM 668 C CA . GLU A 1 84 ? 20.098 0.484 -24.920 1.00 95.06 84 GLU A CA 1
ATOM 669 C C . GLU A 1 84 ? 20.696 -0.922 -24.810 1.00 95.06 84 GLU A C 1
ATOM 671 O O . GLU A 1 84 ? 21.794 -1.166 -25.321 1.00 95.06 84 GLU A O 1
ATOM 676 N N . ALA A 1 85 ? 19.959 -1.871 -24.231 1.00 94.88 85 ALA A N 1
ATOM 677 C CA . ALA A 1 85 ? 20.367 -3.268 -24.180 1.00 94.88 85 ALA A CA 1
ATOM 678 C C . ALA A 1 85 ? 20.445 -3.865 -25.590 1.00 94.88 85 ALA A C 1
ATOM 680 O O . ALA A 1 85 ? 21.470 -4.446 -25.950 1.00 94.88 85 ALA A O 1
ATOM 681 N N . VAL A 1 86 ? 19.436 -3.641 -26.438 1.00 94.50 86 VAL A N 1
ATOM 682 C CA . VAL A 1 86 ? 19.454 -4.063 -27.850 1.00 94.50 86 VAL A CA 1
ATOM 683 C C . VAL A 1 86 ? 20.646 -3.451 -28.594 1.00 94.50 86 VAL A C 1
ATOM 685 O O . VAL A 1 86 ? 21.349 -4.165 -29.315 1.00 94.50 86 VAL A O 1
ATOM 688 N N . LYS A 1 87 ? 20.952 -2.165 -28.366 1.00 96.12 87 LYS A N 1
ATOM 689 C CA . LYS A 1 87 ? 22.138 -1.505 -28.945 1.00 96.12 87 LYS A CA 1
ATOM 690 C C . LYS A 1 87 ? 23.444 -2.177 -28.519 1.00 96.12 87 LYS A C 1
ATOM 692 O O . LYS A 1 87 ? 24.366 -2.243 -29.338 1.00 96.12 87 LYS A O 1
ATOM 697 N N . CYS A 1 88 ? 23.539 -2.704 -27.295 1.00 96.81 88 CYS A N 1
ATOM 698 C CA . CYS A 1 88 ? 24.701 -3.485 -26.863 1.00 96.81 88 CYS A CA 1
ATOM 699 C C . CYS A 1 88 ? 24.883 -4.771 -27.684 1.00 96.81 88 CYS A C 1
ATOM 701 O O . CYS A 1 88 ? 26.024 -5.127 -27.980 1.00 96.81 88 CYS A O 1
ATOM 703 N N . PHE A 1 89 ? 23.808 -5.443 -28.104 1.00 96.31 89 PHE A N 1
ATOM 704 C CA . PHE A 1 89 ? 23.911 -6.606 -28.993 1.00 96.31 89 PHE A CA 1
ATOM 705 C C . PHE A 1 89 ? 24.320 -6.198 -30.410 1.00 96.31 89 PHE A C 1
ATOM 707 O O . PHE A 1 89 ? 25.329 -6.680 -30.933 1.00 96.31 89 PHE A O 1
ATOM 714 N N . THR A 1 90 ? 23.567 -5.284 -31.026 1.00 95.44 90 THR A N 1
ATOM 715 C CA . THR A 1 90 ? 23.728 -4.961 -32.451 1.00 95.44 90 THR A CA 1
ATOM 716 C C . THR A 1 90 ? 25.061 -4.284 -32.750 1.00 95.44 90 THR A C 1
ATOM 718 O O . THR A 1 90 ? 25.711 -4.613 -33.742 1.00 95.44 90 THR A O 1
ATOM 721 N N . SER A 1 91 ? 25.526 -3.395 -31.869 1.00 95.44 91 SER A N 1
ATOM 722 C CA . SER A 1 91 ? 26.795 -2.675 -32.057 1.00 95.44 91 SER A CA 1
ATOM 723 C C . SER A 1 91 ? 28.022 -3.576 -31.907 1.00 95.44 91 SER A C 1
ATOM 725 O O . SER A 1 91 ? 29.098 -3.231 -32.388 1.00 95.44 91 SER A O 1
ATOM 727 N N . ASN A 1 92 ? 27.867 -4.737 -31.266 1.00 93.56 92 ASN A N 1
ATOM 728 C CA . ASN A 1 92 ? 28.938 -5.714 -31.071 1.00 93.56 92 ASN A CA 1
ATOM 729 C C . ASN A 1 92 ? 28.844 -6.901 -32.046 1.00 93.56 92 ASN A C 1
ATOM 731 O O . ASN A 1 92 ? 29.565 -7.882 -31.889 1.00 93.56 92 ASN A O 1
ATOM 735 N N . GLY A 1 93 ? 28.004 -6.814 -33.085 1.00 91.00 93 GLY A N 1
ATOM 736 C CA . GLY A 1 93 ? 27.907 -7.840 -34.128 1.00 91.00 93 GLY A CA 1
ATOM 737 C C . GLY A 1 93 ? 27.044 -9.048 -33.756 1.00 91.00 93 GLY A C 1
ATOM 738 O O . GLY A 1 93 ? 27.138 -10.082 -34.416 1.00 91.00 93 GLY A O 1
ATOM 739 N N . CYS A 1 94 ? 26.208 -8.922 -32.724 1.00 93.81 94 CYS A N 1
ATOM 740 C CA . CYS A 1 94 ? 25.158 -9.884 -32.400 1.00 93.81 94 CYS A CA 1
ATOM 741 C C . CYS A 1 94 ? 23.819 -9.426 -32.996 1.00 93.81 94 CYS A C 1
ATOM 743 O O . CYS A 1 94 ? 23.637 -8.261 -33.355 1.00 93.81 94 CYS A O 1
ATOM 745 N N . LYS A 1 95 ? 22.872 -10.351 -33.151 1.00 92.88 95 LYS A N 1
ATOM 746 C CA . LYS A 1 95 ? 21.501 -10.015 -33.552 1.00 92.88 95 LYS A CA 1
ATOM 747 C C . LYS A 1 95 ? 20.764 -9.393 -32.373 1.00 92.88 95 LYS A C 1
ATOM 749 O O . LYS A 1 95 ? 21.060 -9.709 -31.224 1.00 92.88 95 LYS A O 1
ATOM 754 N N . ALA A 1 96 ? 19.794 -8.535 -32.674 1.00 90.06 96 ALA A N 1
ATOM 755 C CA . ALA A 1 96 ? 18.877 -8.045 -31.658 1.00 90.06 96 ALA A CA 1
ATOM 756 C C . ALA A 1 96 ? 18.131 -9.239 -31.024 1.00 90.06 96 ALA A C 1
ATOM 758 O O . ALA A 1 96 ? 17.635 -10.090 -31.776 1.00 90.06 96 ALA A O 1
ATOM 759 N N . PRO A 1 97 ? 18.067 -9.332 -29.684 1.00 84.38 97 PRO A N 1
ATOM 760 C CA . PRO A 1 97 ? 17.181 -10.282 -29.018 1.00 84.38 97 PRO A CA 1
ATOM 761 C C . PRO A 1 97 ? 15.726 -9.980 -29.407 1.00 84.38 97 PRO A C 1
ATOM 763 O O . PRO A 1 97 ? 15.397 -8.842 -29.747 1.00 84.38 97 PRO A O 1
ATOM 766 N N . LYS A 1 98 ? 14.861 -10.999 -29.436 1.00 73.12 98 LYS A N 1
ATOM 767 C CA . LYS A 1 98 ? 13.466 -10.811 -29.853 1.00 73.12 98 LYS A CA 1
ATOM 768 C C . LYS A 1 98 ? 12.699 -10.048 -28.769 1.00 73.12 98 LYS A C 1
ATOM 770 O O . LYS A 1 98 ? 12.784 -10.390 -27.593 1.00 73.12 98 LYS A O 1
ATOM 775 N N . GLU A 1 99 ? 11.930 -9.038 -29.174 1.00 55.41 99 GLU A N 1
ATOM 776 C CA . GLU A 1 99 ? 10.940 -8.405 -28.297 1.00 55.41 99 GLU A CA 1
ATOM 777 C C . GLU A 1 99 ? 9.869 -9.444 -27.947 1.00 55.41 99 GLU A C 1
ATOM 779 O O . GLU A 1 99 ? 9.205 -9.987 -28.831 1.00 55.41 99 GLU A O 1
ATOM 784 N N . GLY A 1 100 ? 9.777 -9.772 -26.662 1.00 48.66 100 GLY A N 1
ATOM 785 C CA . GLY A 1 100 ? 8.970 -10.873 -26.138 1.00 48.66 100 GLY A CA 1
ATOM 786 C C . GLY A 1 100 ? 9.723 -11.743 -25.137 1.00 48.66 100 GLY A C 1
ATOM 787 O O . GLY A 1 100 ? 9.078 -12.380 -24.318 1.00 48.66 100 GLY A O 1
ATOM 788 N N . ASP A 1 101 ? 11.061 -11.710 -25.145 1.00 43.06 101 ASP A N 1
ATOM 789 C CA . ASP A 1 101 ? 11.832 -12.405 -24.114 1.00 43.06 101 ASP A CA 1
ATOM 790 C C . ASP A 1 101 ? 11.898 -11.573 -22.816 1.00 43.06 101 ASP A C 1
ATOM 792 O O . ASP A 1 101 ? 11.826 -12.158 -21.756 1.00 43.06 101 ASP A O 1
ATOM 796 N N . ALA A 1 102 ? 11.937 -10.229 -22.860 1.00 42.88 102 ALA A N 1
ATOM 797 C CA . ALA A 1 102 ? 12.089 -9.352 -21.676 1.00 42.88 102 ALA A CA 1
ATOM 798 C C . ALA A 1 102 ? 10.874 -8.445 -21.355 1.00 42.88 102 ALA A C 1
ATOM 800 O O . ALA A 1 102 ? 11.037 -7.383 -20.746 1.00 42.88 102 ALA A O 1
ATOM 801 N N . VAL A 1 103 ? 9.673 -8.798 -21.825 1.00 37.69 103 VAL A N 1
ATOM 802 C CA . VAL A 1 103 ? 8.454 -8.027 -21.535 1.00 37.69 103 VAL A CA 1
ATOM 803 C C . VAL A 1 103 ? 7.753 -8.665 -20.347 1.00 37.69 103 VAL A C 1
ATOM 805 O O . VAL A 1 103 ? 7.171 -9.736 -20.489 1.00 37.69 103 VAL A O 1
ATOM 808 N N . ALA A 1 104 ? 7.771 -7.944 -19.225 1.00 39.56 104 ALA A N 1
ATOM 809 C CA . ALA A 1 104 ? 6.983 -8.221 -18.035 1.00 39.56 104 ALA A CA 1
ATOM 810 C C . ALA A 1 104 ? 5.581 -8.726 -18.411 1.00 39.56 104 ALA A C 1
ATOM 812 O O . ALA A 1 104 ? 4.759 -7.985 -18.961 1.00 39.56 104 ALA A O 1
ATOM 813 N N . THR A 1 105 ? 5.302 -9.991 -18.111 1.00 32.44 105 THR A N 1
ATOM 814 C CA . THR A 1 105 ? 3.942 -10.519 -18.151 1.00 32.44 105 THR A CA 1
ATOM 815 C C . THR A 1 105 ? 3.151 -9.912 -17.001 1.00 32.44 105 THR A C 1
ATOM 817 O O . THR A 1 105 ? 3.133 -10.451 -15.896 1.00 32.44 105 THR A O 1
ATOM 820 N N . ASP A 1 106 ? 2.461 -8.806 -17.264 1.00 35.38 106 ASP A N 1
ATOM 821 C CA . ASP A 1 106 ? 1.313 -8.410 -16.458 1.00 35.38 106 ASP A CA 1
ATOM 822 C C . ASP A 1 106 ? 0.082 -9.209 -16.928 1.00 35.38 106 ASP A C 1
ATOM 824 O O . ASP A 1 106 ? -0.589 -8.860 -17.894 1.00 35.38 106 ASP A O 1
ATOM 828 N N . SER A 1 107 ? -0.187 -10.291 -16.189 1.00 41.81 107 SER A N 1
ATOM 829 C CA . SER A 1 107 ? -1.504 -10.891 -15.908 1.00 41.81 107 SER A CA 1
ATOM 830 C C . SER A 1 107 ? -2.376 -11.414 -17.071 1.00 41.81 107 SER A C 1
ATOM 832 O O . SER A 1 107 ? -3.063 -10.638 -17.728 1.00 41.81 107 SER A O 1
ATOM 834 N N . ALA A 1 108 ? -2.496 -12.748 -17.198 1.00 35.03 108 ALA A N 1
ATOM 835 C CA . ALA A 1 108 ? -3.764 -13.510 -17.102 1.00 35.03 108 ALA A CA 1
ATOM 836 C C . ALA A 1 108 ? -3.674 -14.915 -17.743 1.00 35.03 108 ALA A C 1
ATOM 838 O O . ALA A 1 108 ? -3.257 -15.052 -18.889 1.00 35.03 108 ALA A O 1
ATOM 839 N N . ASN A 1 109 ? -4.211 -15.902 -17.013 1.00 33.84 109 ASN A N 1
ATOM 840 C CA . ASN A 1 109 ? -4.498 -17.301 -17.376 1.00 33.84 109 ASN A CA 1
ATOM 841 C C . ASN A 1 109 ? -3.333 -18.298 -17.265 1.00 33.84 109 ASN A C 1
ATOM 843 O O . ASN A 1 109 ? -2.752 -18.709 -18.263 1.00 33.84 109 ASN A O 1
ATOM 847 N N . GLU A 1 110 ? -3.098 -18.785 -16.046 1.00 32.94 110 GLU A N 1
ATOM 848 C CA . GLU A 1 110 ? -2.639 -20.164 -15.851 1.00 32.94 110 GLU A CA 1
ATOM 849 C C . GLU A 1 110 ? -3.870 -21.045 -15.603 1.00 32.94 110 GLU A C 1
ATOM 851 O O . GLU A 1 110 ? -4.190 -21.379 -14.467 1.00 32.94 110 GLU A O 1
ATOM 856 N N . ASP A 1 111 ? -4.580 -21.367 -16.684 1.00 34.41 111 ASP A N 1
ATOM 857 C CA . ASP A 1 111 ? -5.293 -22.637 -16.782 1.00 34.41 111 ASP A CA 1
ATOM 858 C C . ASP A 1 111 ? -4.530 -23.493 -17.802 1.00 34.41 111 ASP A C 1
ATOM 860 O O . ASP A 1 111 ? -4.442 -23.151 -18.980 1.00 34.41 111 ASP A O 1
ATOM 864 N N . GLU A 1 112 ? -3.985 -24.581 -17.262 1.00 40.12 112 GLU A N 1
ATOM 865 C CA . GLU A 1 112 ? -3.726 -25.891 -17.866 1.00 40.12 112 GLU A CA 1
ATOM 866 C C . GLU A 1 112 ? -2.694 -26.029 -19.009 1.00 40.12 112 GLU A C 1
ATOM 868 O O . GLU A 1 112 ? -2.895 -25.651 -20.159 1.00 40.12 112 GLU A O 1
ATOM 873 N N . ASP A 1 113 ? -1.631 -26.746 -18.622 1.00 41.97 113 ASP A N 1
ATOM 874 C CA . ASP A 1 113 ? -0.997 -27.859 -19.332 1.00 41.97 113 ASP A CA 1
ATOM 875 C C . ASP A 1 113 ? -0.183 -27.563 -20.601 1.00 41.97 113 ASP A C 1
ATOM 877 O O . ASP A 1 113 ? -0.701 -27.346 -21.691 1.00 41.97 113 ASP A O 1
ATOM 881 N N . ASP A 1 114 ? 1.145 -27.673 -20.478 1.00 38.03 114 ASP A N 1
ATOM 882 C CA . ASP A 1 114 ? 1.884 -28.884 -20.888 1.00 38.03 114 ASP A CA 1
ATOM 883 C C . ASP A 1 114 ? 3.399 -28.579 -20.841 1.00 38.03 114 ASP A C 1
ATOM 885 O O . ASP A 1 114 ? 3.989 -28.062 -21.793 1.00 38.03 114 ASP A O 1
ATOM 889 N N . VAL A 1 115 ? 4.053 -28.858 -19.706 1.00 36.47 115 VAL A N 1
ATOM 890 C CA . VAL A 1 115 ? 5.523 -28.886 -19.635 1.00 36.47 115 VAL A CA 1
ATOM 891 C C . VAL A 1 115 ? 5.950 -30.280 -19.222 1.00 36.47 115 VAL A C 1
ATOM 893 O O . VAL A 1 115 ? 5.754 -30.721 -18.092 1.00 36.47 115 VAL A O 1
ATOM 896 N N . THR A 1 116 ? 6.555 -30.950 -20.195 1.00 36.97 116 THR A N 1
ATOM 897 C CA . THR A 1 116 ? 7.197 -32.255 -20.115 1.00 36.97 116 THR A CA 1
ATOM 898 C C . THR A 1 116 ? 7.967 -32.466 -18.812 1.00 36.97 116 THR A C 1
ATOM 900 O O . THR A 1 116 ? 8.953 -31.787 -18.520 1.00 36.97 116 THR A O 1
ATOM 903 N N . ASP A 1 117 ? 7.484 -33.474 -18.099 1.00 32.53 117 ASP A N 1
ATOM 904 C CA . ASP A 1 117 ? 7.932 -34.075 -16.851 1.00 32.53 117 ASP A CA 1
ATOM 905 C C . ASP A 1 117 ? 9.456 -34.305 -16.790 1.00 32.53 117 ASP A C 1
ATOM 907 O O . ASP A 1 117 ? 10.001 -35.257 -17.357 1.00 32.53 117 ASP A O 1
ATOM 911 N N . ILE A 1 118 ? 10.163 -33.440 -16.057 1.00 36.25 118 ILE A N 1
ATOM 912 C CA . ILE A 1 118 ? 11.404 -33.834 -15.386 1.00 36.25 118 ILE A CA 1
ATOM 913 C C . ILE A 1 118 ? 10.977 -34.284 -13.994 1.00 36.25 118 ILE A C 1
ATOM 915 O O . ILE A 1 118 ? 10.859 -33.473 -13.075 1.00 36.25 118 ILE A O 1
ATOM 919 N N . SER A 1 119 ? 10.740 -35.589 -13.857 1.00 35.81 119 SER A N 1
ATOM 920 C CA . SER A 1 119 ? 10.294 -36.226 -12.623 1.00 35.81 119 SER A CA 1
ATOM 921 C C . SER A 1 119 ? 11.376 -36.146 -11.533 1.00 35.81 119 SER A C 1
ATOM 923 O O . SER A 1 119 ? 12.116 -37.097 -11.266 1.00 35.81 119 SER A O 1
ATOM 925 N N . MET A 1 120 ? 11.488 -35.001 -10.872 1.00 35.72 120 MET A N 1
ATOM 926 C CA . MET A 1 120 ? 11.936 -34.949 -9.489 1.00 35.72 120 MET A CA 1
ATOM 927 C C . MET A 1 120 ? 10.672 -34.983 -8.648 1.00 35.72 120 MET A C 1
ATOM 929 O O . MET A 1 120 ? 9.947 -33.996 -8.579 1.00 35.72 120 MET A O 1
ATOM 933 N N . SER A 1 121 ? 10.386 -36.137 -8.047 1.00 36.72 121 SER A N 1
ATOM 934 C CA . SER A 1 121 ? 9.267 -36.334 -7.130 1.00 36.72 121 SER A CA 1
ATOM 935 C C . SER A 1 121 ? 9.463 -35.486 -5.868 1.00 36.72 121 SER A C 1
ATOM 937 O O . SER A 1 121 ? 9.845 -35.987 -4.810 1.00 36.72 121 SER A O 1
ATOM 939 N N . PHE A 1 122 ? 9.240 -34.181 -5.978 1.00 41.41 122 PHE A N 1
ATOM 940 C CA . PHE A 1 122 ? 8.893 -33.364 -4.836 1.00 41.41 122 PHE A CA 1
ATOM 941 C C . PHE A 1 122 ? 7.485 -33.796 -4.448 1.00 41.41 122 PHE A C 1
ATOM 943 O O . PHE A 1 122 ? 6.524 -33.528 -5.168 1.00 41.41 122 PHE A O 1
ATOM 950 N N . GLU A 1 123 ? 7.356 -34.510 -3.329 1.00 41.22 123 GLU A N 1
ATOM 951 C CA . GLU A 1 123 ? 6.068 -34.598 -2.650 1.00 41.22 123 GLU A CA 1
ATOM 952 C C . GLU A 1 123 ? 5.536 -33.170 -2.531 1.00 41.22 123 GLU A C 1
ATOM 954 O O . GLU A 1 123 ? 6.185 -32.316 -1.921 1.00 41.22 123 GLU A O 1
ATOM 959 N N . ALA A 1 124 ? 4.402 -32.888 -3.177 1.00 42.88 124 ALA A N 1
ATOM 960 C CA . ALA A 1 124 ? 3.766 -31.586 -3.109 1.00 42.88 124 ALA A CA 1
ATOM 961 C C . ALA A 1 124 ? 3.593 -31.229 -1.628 1.00 42.88 124 ALA A C 1
ATOM 963 O O . ALA A 1 124 ? 2.797 -31.849 -0.917 1.00 42.88 124 ALA A O 1
ATOM 964 N N . VAL A 1 125 ? 4.382 -30.267 -1.141 1.00 43.06 125 VAL A N 1
ATOM 965 C CA . VAL A 1 125 ? 4.307 -29.807 0.244 1.00 43.06 125 VAL A CA 1
ATOM 966 C C . VAL A 1 125 ? 2.944 -29.147 0.407 1.00 43.06 125 VAL A C 1
ATOM 968 O O . VAL A 1 125 ? 2.752 -27.980 0.072 1.00 43.06 125 VAL A O 1
ATOM 971 N N . GLN A 1 126 ? 1.965 -29.903 0.902 1.00 47.69 126 GLN A N 1
ATOM 972 C CA . GLN A 1 126 ? 0.659 -29.358 1.244 1.00 47.69 126 GLN A CA 1
ATOM 973 C C . GLN A 1 126 ? 0.830 -28.447 2.461 1.00 47.69 126 GLN A C 1
ATOM 975 O O . GLN A 1 126 ? 0.855 -28.901 3.608 1.00 47.69 126 GLN A O 1
ATOM 980 N N . ILE A 1 127 ? 0.961 -27.142 2.218 1.00 55.91 127 ILE A N 1
ATOM 981 C CA . ILE A 1 127 ? 0.986 -26.132 3.276 1.00 55.91 127 ILE A CA 1
ATOM 982 C C . ILE A 1 127 ? -0.411 -26.079 3.904 1.00 55.91 127 ILE A C 1
ATOM 984 O O . ILE A 1 127 ? -1.334 -25.457 3.378 1.00 55.91 127 ILE A O 1
ATOM 988 N N . LYS A 1 128 ? -0.576 -26.745 5.050 1.00 58.59 128 LYS A N 1
ATOM 989 C CA . LYS A 1 128 ? -1.821 -26.703 5.825 1.00 58.59 128 LYS A CA 1
ATOM 990 C C . LYS A 1 128 ? -1.980 -25.329 6.473 1.00 58.59 128 LYS A C 1
ATOM 992 O O . LYS A 1 128 ? -1.111 -24.865 7.213 1.00 58.59 128 LYS A O 1
ATOM 997 N N . LYS A 1 129 ? -3.114 -24.681 6.216 1.00 66.25 129 LYS A N 1
ATOM 998 C CA . LYS A 1 129 ? -3.500 -23.412 6.839 1.00 66.25 129 LYS A CA 1
ATOM 999 C C . LYS A 1 129 ? -4.174 -23.753 8.168 1.00 66.25 129 LYS A C 1
ATOM 1001 O O . LYS A 1 129 ? -5.346 -24.094 8.171 1.00 66.25 129 LYS A O 1
ATOM 1006 N N . ILE A 1 130 ? -3.450 -23.710 9.283 1.00 75.88 130 ILE A N 1
ATOM 1007 C CA . ILE A 1 130 ? -4.023 -24.034 10.603 1.00 75.88 130 ILE A CA 1
ATOM 1008 C C . ILE A 1 130 ? -4.529 -22.799 11.354 1.00 75.88 130 ILE A C 1
ATOM 1010 O O . ILE A 1 130 ? -4.070 -21.677 11.114 1.00 75.88 130 ILE A O 1
ATOM 1014 N N . LEU A 1 131 ? -5.474 -23.012 12.272 1.00 72.25 131 LEU A N 1
ATOM 1015 C CA . LEU A 1 131 ? -5.975 -21.975 13.175 1.00 72.25 131 LEU A CA 1
ATOM 1016 C C . LEU A 1 131 ? -4.881 -21.479 14.130 1.00 72.25 131 LEU A C 1
ATOM 1018 O O . LEU A 1 131 ? -3.949 -22.202 14.473 1.00 72.25 131 LEU A O 1
ATOM 1022 N N . ASN A 1 132 ? -4.992 -20.219 14.564 1.00 76.12 132 ASN A N 1
ATOM 1023 C CA . ASN A 1 132 ? -4.073 -19.661 15.553 1.00 76.12 132 ASN A CA 1
ATOM 1024 C C . ASN A 1 132 ? -4.297 -20.362 16.907 1.00 76.12 132 ASN A C 1
ATOM 1026 O O . ASN A 1 132 ? -5.360 -20.158 17.495 1.00 76.12 132 ASN A O 1
ATOM 1030 N N . PRO A 1 133 ? -3.314 -21.103 17.447 1.00 79.44 133 PRO A N 1
ATOM 1031 C CA . PRO A 1 133 ? -3.495 -21.869 18.678 1.00 79.44 133 PRO A CA 1
ATOM 1032 C C . PRO A 1 133 ? -3.735 -20.985 19.909 1.00 79.44 133 PRO A C 1
ATOM 1034 O O . PRO A 1 133 ? -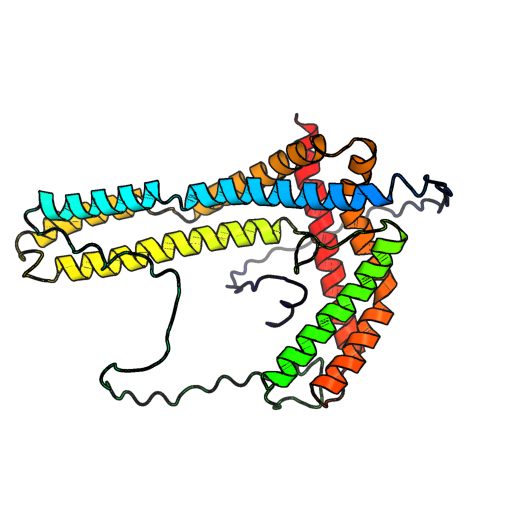4.273 -21.461 20.895 1.00 79.44 133 PRO A O 1
ATOM 1037 N N . PHE A 1 134 ? -3.386 -19.695 19.869 1.00 80.81 134 PHE A N 1
ATOM 1038 C CA . PHE A 1 134 ? -3.724 -18.769 20.956 1.00 80.81 134 PHE A CA 1
ATOM 1039 C C . PHE A 1 134 ? -5.194 -18.355 20.931 1.00 80.81 134 PHE A C 1
ATOM 1041 O O . PHE A 1 134 ? -5.791 -18.141 21.973 1.00 80.81 134 PHE A O 1
ATOM 1048 N N . TRP A 1 135 ? -5.778 -18.232 19.740 1.00 81.88 135 TRP A N 1
ATOM 1049 C CA . TRP A 1 135 ? -7.183 -17.853 19.588 1.00 81.88 135 TRP A CA 1
ATOM 1050 C C . TRP A 1 135 ? -8.104 -19.067 19.642 1.00 81.88 135 TRP A C 1
ATOM 1052 O O . TRP A 1 135 ? -9.266 -18.921 19.990 1.00 81.88 135 TRP A O 1
ATOM 1062 N N . PHE A 1 136 ? -7.592 -20.250 19.306 1.00 84.50 136 PHE A N 1
ATOM 1063 C CA . PHE A 1 136 ? -8.319 -21.515 19.305 1.00 84.50 136 PHE A CA 1
ATOM 1064 C C . PHE A 1 136 ? -7.485 -22.577 20.040 1.00 84.50 136 PHE A C 1
ATOM 1066 O O . PHE A 1 136 ? -6.931 -23.475 19.403 1.00 84.50 136 PHE A O 1
ATOM 1073 N N . PRO A 1 137 ? -7.359 -22.494 21.377 1.00 81.44 137 PRO A N 1
ATOM 1074 C CA . PRO A 1 137 ? -6.467 -23.366 22.150 1.00 81.44 137 PRO A CA 1
ATOM 1075 C C . PRO A 1 137 ? -6.817 -24.858 22.060 1.00 81.44 137 PRO A C 1
ATOM 1077 O O . PRO A 1 137 ? -5.954 -25.702 22.288 1.00 81.44 137 PRO A O 1
ATOM 1080 N N . GLY A 1 138 ? -8.056 -25.193 21.687 1.00 82.94 138 GLY A N 1
ATOM 1081 C CA . GLY A 1 138 ? -8.490 -26.571 21.444 1.00 82.94 138 GLY A CA 1
ATOM 1082 C C . GLY A 1 138 ? -8.195 -27.114 20.039 1.00 82.94 138 GLY A C 1
ATOM 1083 O O . GLY A 1 138 ? -8.401 -28.300 19.810 1.00 82.94 138 GLY A O 1
ATOM 1084 N N . GLU A 1 139 ? -7.726 -26.287 19.099 1.00 79.12 139 GLU A N 1
ATOM 1085 C CA . GLU A 1 139 ? -7.660 -26.621 17.667 1.00 79.12 139 GLU A CA 1
ATOM 1086 C C . GLU A 1 139 ? -6.271 -26.334 17.079 1.00 79.12 139 GLU A C 1
ATOM 1088 O O . GLU A 1 139 ? -6.063 -25.395 16.311 1.00 79.12 139 GLU A O 1
ATOM 1093 N N . THR A 1 140 ? -5.287 -27.162 17.431 1.00 73.44 140 THR A N 1
ATOM 1094 C CA . THR A 1 140 ? -3.882 -26.966 17.025 1.00 73.44 140 THR A CA 1
ATOM 1095 C C . THR A 1 140 ? -3.530 -27.567 15.662 1.00 73.44 140 THR A C 1
ATOM 1097 O O . THR A 1 140 ? -2.493 -27.233 15.094 1.00 73.44 140 THR A O 1
ATOM 1100 N N . THR A 1 141 ? -4.377 -28.450 15.121 1.00 76.38 141 THR A N 1
ATOM 1101 C CA . THR A 1 141 ? -4.103 -29.203 13.878 1.00 76.38 141 THR A CA 1
ATOM 1102 C C . THR A 1 141 ? -5.177 -29.042 12.801 1.00 76.38 141 THR A C 1
ATOM 1104 O O . THR A 1 141 ? -5.021 -29.558 11.691 1.00 76.38 141 THR A O 1
ATOM 1107 N N . LYS A 1 142 ? -6.257 -28.310 13.097 1.00 75.06 142 LYS A N 1
ATOM 1108 C CA . LYS A 1 142 ? -7.384 -28.111 12.184 1.00 75.06 142 LYS A CA 1
ATOM 1109 C C . LYS A 1 142 ? -6.958 -27.335 10.946 1.00 75.06 142 LYS A C 1
ATOM 1111 O O . LYS A 1 142 ? -6.501 -26.200 11.055 1.00 75.06 142 LYS A O 1
ATOM 1116 N N . ASN A 1 143 ? -7.150 -27.939 9.775 1.00 80.00 143 ASN A N 1
ATOM 1117 C CA . ASN A 1 143 ? -6.925 -27.273 8.498 1.00 80.00 143 ASN A CA 1
ATOM 1118 C C . ASN A 1 143 ? -8.134 -26.394 8.146 1.00 80.00 143 ASN A C 1
ATOM 1120 O O . ASN A 1 143 ? -9.274 -26.857 8.174 1.00 80.00 143 ASN A O 1
ATOM 1124 N N . VAL A 1 144 ? -7.873 -25.134 7.819 1.00 76.88 144 VAL A N 1
ATOM 1125 C CA . VAL A 1 144 ? -8.868 -24.127 7.452 1.00 76.88 144 VAL A CA 1
ATOM 1126 C C . VAL A 1 144 ? -9.201 -24.268 5.972 1.00 76.88 144 VAL A C 1
ATOM 1128 O O . VAL A 1 144 ? -8.318 -24.212 5.116 1.00 76.88 144 VAL A O 1
ATOM 1131 N N . THR A 1 145 ? -10.486 -24.436 5.677 1.00 81.81 145 THR A N 1
ATOM 1132 C CA . THR A 1 145 ? -11.005 -24.485 4.302 1.00 81.81 145 THR A CA 1
ATOM 1133 C C . THR A 1 145 ? -11.238 -23.081 3.736 1.00 81.81 145 THR A C 1
ATOM 1135 O O . THR A 1 145 ? -11.419 -22.131 4.497 1.00 81.81 145 THR A O 1
ATOM 1138 N N . THR A 1 146 ? -11.323 -22.952 2.408 1.00 80.19 146 THR A N 1
ATOM 1139 C CA . THR A 1 146 ? -11.652 -21.679 1.737 1.00 80.19 146 THR A CA 1
ATOM 1140 C C . THR A 1 146 ? -12.981 -21.101 2.225 1.00 80.19 146 THR A C 1
ATOM 1142 O O . THR A 1 146 ? -13.029 -19.949 2.621 1.00 80.19 146 THR A O 1
ATOM 1145 N N . LYS A 1 147 ? -14.031 -21.924 2.362 1.00 87.56 147 LYS A N 1
ATOM 1146 C CA . LYS A 1 147 ? -15.339 -21.465 2.871 1.00 87.56 147 LYS A CA 1
ATOM 1147 C C . LYS A 1 147 ? -15.270 -20.873 4.282 1.00 87.56 147 LYS A C 1
ATOM 1149 O O . LYS A 1 147 ? -16.015 -19.956 4.610 1.00 87.56 147 LYS A O 1
ATOM 1154 N N . GLN A 1 148 ? -14.410 -21.422 5.138 1.00 81.81 148 GLN A N 1
ATOM 1155 C CA . GLN A 1 148 ? -14.215 -20.904 6.495 1.00 81.81 148 GLN A CA 1
ATOM 1156 C C . GLN A 1 148 ? -13.401 -19.608 6.494 1.00 81.81 148 GLN A C 1
ATOM 1158 O O . GLN A 1 148 ? -13.641 -18.740 7.328 1.00 81.81 148 GLN A O 1
ATOM 1163 N N . GLU A 1 149 ? -12.455 -19.483 5.563 1.00 76.62 149 GLU A N 1
ATOM 1164 C CA . GLU A 1 149 ? -11.695 -18.257 5.320 1.00 76.62 149 GLU A CA 1
ATOM 1165 C C . GLU A 1 149 ? -12.612 -17.134 4.820 1.00 76.62 149 GLU A C 1
ATOM 1167 O O . GLU A 1 149 ? -12.626 -16.067 5.429 1.00 76.62 149 GLU A O 1
ATOM 1172 N N . ASP A 1 150 ? -13.451 -17.404 3.820 1.00 79.06 150 ASP A N 1
ATOM 1173 C CA . ASP A 1 150 ? -14.427 -16.445 3.289 1.00 79.06 150 ASP A CA 1
ATOM 1174 C C . ASP A 1 150 ? -15.413 -16.004 4.375 1.00 79.06 150 ASP A C 1
ATOM 1176 O O . ASP A 1 150 ? -15.633 -14.812 4.574 1.00 79.06 150 ASP A O 1
ATOM 1180 N N . CYS A 1 151 ? -15.919 -16.961 5.165 1.00 82.31 151 CYS A N 1
ATOM 1181 C CA . CYS A 1 151 ? -16.769 -16.655 6.309 1.00 82.31 151 CYS A CA 1
ATOM 1182 C C . CYS A 1 151 ? -16.087 -15.677 7.264 1.00 82.31 151 CYS A C 1
ATOM 1184 O O . CYS A 1 151 ? -16.715 -14.698 7.645 1.00 82.31 151 CYS A O 1
ATOM 1186 N N . ALA A 1 152 ? -14.830 -15.922 7.654 1.00 79.56 152 ALA A N 1
ATOM 1187 C CA . ALA A 1 152 ? -14.111 -15.057 8.586 1.00 79.56 152 ALA A CA 1
ATOM 1188 C C . ALA A 1 152 ? -13.868 -13.653 8.012 1.00 79.56 152 ALA A C 1
ATOM 1190 O O . ALA A 1 152 ? -14.077 -12.676 8.731 1.00 79.56 152 ALA A O 1
ATOM 1191 N N . ASN A 1 153 ? -13.525 -13.555 6.723 1.00 75.62 153 ASN A N 1
ATOM 1192 C CA . ASN A 1 153 ? -13.349 -12.276 6.030 1.00 75.62 153 ASN A CA 1
ATOM 1193 C C . ASN A 1 153 ? -14.637 -11.432 6.065 1.00 75.62 153 ASN A C 1
ATOM 1195 O O . ASN A 1 153 ? -14.585 -10.242 6.377 1.00 75.62 153 ASN A O 1
ATOM 1199 N N . ASP A 1 154 ? -15.800 -12.051 5.843 1.00 78.38 154 ASP A N 1
ATOM 1200 C CA . ASP A 1 154 ? -17.091 -11.359 5.944 1.00 78.38 154 ASP A CA 1
ATOM 1201 C C . ASP A 1 154 ? -17.365 -10.836 7.366 1.00 78.38 154 ASP A C 1
ATOM 1203 O O . ASP A 1 154 ? -17.995 -9.789 7.545 1.00 78.38 154 ASP A O 1
ATOM 1207 N N . GLN A 1 155 ? -16.911 -11.549 8.407 1.00 81.12 155 GLN A N 1
ATOM 1208 C CA . GLN A 1 155 ? -17.087 -11.096 9.796 1.00 81.12 155 GLN A CA 1
ATOM 1209 C C . GLN A 1 155 ? -16.143 -9.952 10.158 1.00 81.12 155 GLN A C 1
ATOM 1211 O O . GLN A 1 155 ? -16.518 -9.098 10.963 1.00 81.12 155 GLN A O 1
ATOM 1216 N N . ASP A 1 156 ? -14.957 -9.898 9.553 1.00 76.31 156 ASP A N 1
ATOM 1217 C CA . ASP A 1 156 ? -14.046 -8.768 9.727 1.00 76.31 156 ASP A CA 1
ATOM 1218 C C . ASP A 1 156 ? -14.683 -7.477 9.209 1.00 76.31 156 ASP A C 1
ATOM 1220 O O . ASP A 1 156 ? -14.658 -6.463 9.908 1.00 76.31 156 ASP A O 1
ATOM 1224 N N . GLY A 1 157 ? -15.366 -7.535 8.058 1.00 74.44 157 GLY A N 1
ATOM 1225 C CA . GLY A 1 157 ? -16.159 -6.419 7.534 1.00 74.44 157 GLY A CA 1
ATOM 1226 C C . GLY A 1 157 ? -17.211 -5.920 8.532 1.00 74.44 157 GLY A C 1
ATOM 1227 O O . GLY A 1 157 ? -17.287 -4.727 8.819 1.00 74.44 157 GLY A O 1
ATOM 1228 N N . LYS A 1 158 ? -17.958 -6.831 9.164 1.00 77.12 158 LYS A N 1
ATOM 1229 C CA . LYS A 1 158 ? -18.963 -6.472 10.187 1.00 77.12 158 LYS A CA 1
ATOM 1230 C C . LYS A 1 158 ? -18.350 -5.895 11.462 1.00 77.12 158 LYS A C 1
ATOM 1232 O O . LYS A 1 158 ? -18.944 -5.030 12.102 1.00 77.12 158 LYS A O 1
ATOM 1237 N N . ALA A 1 159 ? -17.161 -6.349 11.854 1.00 77.19 159 ALA A N 1
ATOM 1238 C CA . ALA A 1 159 ? -16.433 -5.754 12.970 1.00 77.19 159 ALA A CA 1
ATOM 1239 C C . ALA A 1 159 ? -15.992 -4.312 12.651 1.00 77.19 159 ALA A C 1
ATOM 1241 O O . ALA A 1 159 ? -16.085 -3.435 13.511 1.00 77.19 159 ALA A O 1
ATOM 1242 N N . ILE A 1 160 ? -15.578 -4.041 11.407 1.00 79.44 160 ILE A N 1
ATOM 1243 C CA . ILE A 1 160 ? -15.280 -2.680 10.928 1.00 79.44 160 ILE A CA 1
ATOM 1244 C C . ILE A 1 160 ? -16.541 -1.810 10.924 1.00 79.44 160 ILE A C 1
ATOM 1246 O O . ILE A 1 160 ? -16.464 -0.624 11.254 1.00 79.44 160 ILE A O 1
ATOM 1250 N N . GLU A 1 161 ? -17.706 -2.368 10.588 1.00 84.31 161 GLU A N 1
ATOM 1251 C CA . GLU A 1 161 ? -18.972 -1.626 10.605 1.00 84.31 161 GLU A CA 1
ATOM 1252 C C . GLU A 1 161 ? -19.297 -1.058 11.990 1.00 84.31 161 GLU A C 1
ATOM 1254 O O . GLU A 1 161 ? -19.785 0.065 12.062 1.00 84.31 161 GLU A O 1
ATOM 1259 N N . LEU A 1 162 ? -18.961 -1.750 13.086 1.00 87.62 162 LEU A N 1
ATOM 1260 C CA . LEU A 1 162 ? -19.154 -1.225 14.449 1.00 87.62 162 LEU A CA 1
ATOM 1261 C C . LEU A 1 162 ? -18.358 0.070 14.675 1.00 87.62 162 LEU A C 1
ATOM 1263 O O . LEU A 1 162 ? -18.894 1.076 15.144 1.00 87.62 162 LEU A O 1
ATOM 1267 N N . ILE A 1 163 ? -17.088 0.073 14.263 1.00 88.38 163 ILE A N 1
ATOM 1268 C CA . ILE A 1 163 ? -16.217 1.254 14.343 1.00 88.38 163 ILE A CA 1
ATOM 1269 C C . ILE A 1 163 ? -16.741 2.350 13.407 1.00 88.38 163 ILE A C 1
ATOM 1271 O O . ILE A 1 163 ? -16.823 3.515 13.792 1.00 88.38 163 ILE A O 1
ATOM 1275 N N . THR A 1 164 ? -17.146 1.976 12.193 1.00 87.25 164 THR A N 1
ATOM 1276 C CA . THR A 1 164 ? -17.676 2.902 11.182 1.00 87.25 164 THR A CA 1
ATOM 1277 C C . THR A 1 164 ? -18.947 3.587 11.671 1.00 87.25 164 THR A C 1
ATOM 1279 O O . THR A 1 164 ? -19.064 4.804 11.566 1.00 87.25 164 THR A O 1
ATOM 1282 N N . GLN A 1 165 ? -19.875 2.838 12.267 1.00 90.38 165 GLN A N 1
ATOM 1283 C CA . GLN A 1 165 ? -21.106 3.370 12.849 1.00 90.38 165 GLN A CA 1
ATOM 1284 C C . GLN A 1 165 ? -20.808 4.327 14.005 1.00 90.38 165 GLN A C 1
ATOM 1286 O O . GLN A 1 165 ? -21.465 5.361 14.121 1.00 90.38 165 GLN A O 1
ATOM 1291 N N . CYS A 1 166 ? -19.803 4.033 14.837 1.00 92.50 166 CYS A N 1
ATOM 1292 C CA . CYS A 1 166 ? -19.345 4.980 15.851 1.00 92.50 166 CYS A CA 1
ATOM 1293 C C . CYS A 1 166 ? -18.841 6.286 15.219 1.00 92.50 166 CYS A C 1
ATOM 1295 O O . CYS A 1 166 ? -19.267 7.364 15.634 1.00 92.50 166 CYS A O 1
ATOM 1297 N N . VAL A 1 167 ? -18.004 6.214 14.177 1.00 90.06 167 VAL A N 1
ATOM 1298 C CA . VAL A 1 167 ? -17.494 7.409 13.482 1.00 90.06 167 VAL A CA 1
ATOM 1299 C C . VAL A 1 167 ? -18.641 8.198 12.846 1.00 90.06 167 VAL A C 1
ATOM 1301 O O . VAL A 1 167 ? -18.696 9.421 12.983 1.00 90.06 167 VAL A O 1
ATOM 1304 N N . GLN A 1 168 ? -19.603 7.510 12.229 1.00 90.38 168 GLN A N 1
ATOM 1305 C CA . GLN A 1 168 ? -20.764 8.115 11.574 1.00 90.38 168 GLN A CA 1
ATOM 1306 C C . GLN A 1 168 ? -21.708 8.855 12.531 1.00 90.38 168 GLN A C 1
ATOM 1308 O O . GLN A 1 168 ? -22.416 9.758 12.085 1.00 90.38 168 GLN A O 1
ATOM 1313 N N . LYS A 1 169 ? -21.699 8.545 13.839 1.00 90.06 169 LYS A N 1
ATOM 1314 C CA . LYS A 1 169 ? -22.429 9.341 14.848 1.00 90.06 169 LYS A CA 1
ATOM 1315 C C . LYS A 1 169 ? -21.899 10.776 14.934 1.00 90.06 169 LYS A C 1
ATOM 1317 O O . LYS A 1 169 ? -22.679 11.693 15.169 1.00 90.06 169 LYS A O 1
ATOM 1322 N N . SER A 1 170 ? -20.593 10.960 14.744 1.00 88.38 170 SER A N 1
ATOM 1323 C CA . SER A 1 170 ? -19.924 12.267 14.805 1.00 88.38 170 SER A CA 1
ATOM 1324 C C . SER A 1 170 ? -19.732 12.895 13.425 1.00 88.38 170 SER A C 1
ATOM 1326 O O . SER A 1 170 ? -19.750 14.117 13.298 1.00 88.38 170 SER A O 1
ATOM 1328 N N . LEU A 1 171 ? -19.560 12.067 12.394 1.00 87.38 171 LEU A N 1
ATOM 1329 C CA . LEU A 1 171 ? -19.330 12.475 11.013 1.00 87.38 171 LEU A CA 1
ATOM 1330 C C . LEU A 1 171 ? -20.283 11.708 10.076 1.00 87.38 171 LEU A C 1
ATOM 1332 O O . LEU A 1 171 ? -19.899 10.684 9.498 1.00 87.38 171 LEU A O 1
ATOM 1336 N N . PRO A 1 172 ? -21.540 12.167 9.937 1.00 88.81 172 PRO A N 1
ATOM 1337 C CA . PRO A 1 172 ? -22.538 11.486 9.120 1.00 88.81 172 PRO A CA 1
ATOM 1338 C C . PRO A 1 172 ? -22.068 11.301 7.675 1.00 88.81 172 PRO A C 1
ATOM 1340 O O . PRO A 1 172 ? -21.506 12.211 7.074 1.00 88.81 172 PRO A O 1
ATOM 1343 N N . GLY A 1 173 ? -22.304 10.115 7.111 1.00 85.94 173 GLY A N 1
ATOM 1344 C CA . GLY A 1 173 ? -21.909 9.786 5.737 1.00 85.94 173 GLY A CA 1
ATOM 1345 C C . GLY A 1 173 ? -20.447 9.362 5.562 1.00 85.94 173 GLY A C 1
ATOM 1346 O O . GLY A 1 173 ? -20.068 9.004 4.448 1.00 85.94 173 GLY A O 1
ATOM 1347 N N . PHE A 1 174 ? -19.638 9.352 6.629 1.00 88.12 174 PHE A N 1
ATOM 1348 C CA . PHE A 1 174 ? -18.259 8.869 6.563 1.00 88.12 174 PHE A CA 1
ATOM 1349 C C . PHE A 1 174 ? -18.185 7.417 6.092 1.00 88.12 174 PHE A C 1
ATOM 1351 O O . PHE A 1 174 ? -18.929 6.551 6.561 1.00 88.12 174 PHE A O 1
ATOM 1358 N N . LYS A 1 175 ? -17.233 7.153 5.203 1.00 85.44 175 LYS A N 1
ATOM 1359 C CA . LYS A 1 175 ? -16.781 5.817 4.829 1.00 85.44 175 LYS A CA 1
ATOM 1360 C C . LYS A 1 175 ? -15.264 5.809 4.885 1.00 85.44 175 LYS A C 1
ATOM 1362 O O . LYS A 1 175 ? -14.635 6.835 4.626 1.00 85.44 175 LYS A O 1
ATOM 1367 N N . PHE A 1 176 ? -14.685 4.664 5.225 1.00 81.75 176 PHE A N 1
ATOM 1368 C CA . PHE A 1 176 ? -13.248 4.517 5.080 1.00 81.75 176 PHE A CA 1
ATOM 1369 C C . PHE A 1 176 ? -12.883 4.606 3.589 1.00 81.75 176 PHE A C 1
ATOM 1371 O O . PHE A 1 176 ? -13.543 3.954 2.781 1.00 81.75 176 PHE A O 1
ATOM 1378 N N . PRO A 1 177 ? -11.871 5.413 3.225 1.00 74.06 177 PRO A N 1
ATOM 1379 C CA . PRO A 1 177 ? -11.485 5.630 1.830 1.00 74.06 177 PRO A CA 1
ATOM 1380 C C . PRO A 1 177 ? -10.819 4.396 1.204 1.00 74.06 177 PRO A C 1
ATOM 1382 O O . PRO A 1 177 ? -10.733 4.290 -0.015 1.00 74.06 177 PRO A O 1
ATOM 1385 N N . PHE A 1 178 ? -10.354 3.458 2.033 1.00 74.81 178 PHE A N 1
ATOM 1386 C CA . PHE A 1 178 ? -9.743 2.202 1.617 1.00 74.81 178 PHE A CA 1
ATOM 1387 C C . PHE A 1 178 ? -10.236 1.065 2.509 1.00 74.81 178 PHE A C 1
ATOM 1389 O O . PHE A 1 178 ? -10.557 1.288 3.681 1.00 74.81 178 PHE A O 1
ATOM 1396 N N . ASP A 1 179 ? -10.187 -0.164 1.996 1.00 68.44 179 ASP A N 1
ATOM 1397 C CA . ASP A 1 179 ? -10.470 -1.388 2.766 1.00 68.44 179 ASP A CA 1
ATOM 1398 C C . ASP A 1 179 ? -9.551 -1.517 3.996 1.00 68.44 179 ASP A C 1
ATOM 1400 O O . ASP A 1 179 ? -9.889 -2.148 4.995 1.00 68.44 179 ASP A O 1
ATOM 1404 N N . SER A 1 180 ? -8.393 -0.850 3.934 1.00 63.78 180 SER A N 1
ATOM 1405 C CA . SER A 1 180 ? -7.401 -0.700 4.997 1.00 63.78 180 SER A CA 1
ATOM 1406 C C . SER A 1 180 ? -7.768 0.240 6.135 1.00 63.78 180 SER A C 1
ATOM 1408 O O . SER A 1 180 ? -7.082 0.294 7.165 1.00 63.78 180 SER A O 1
ATOM 1410 N N . GLY A 1 181 ? -8.856 0.983 5.983 1.00 77.19 181 GLY A N 1
ATOM 1411 C CA . GLY A 1 181 ? -9.155 2.128 6.819 1.00 77.19 181 GLY A CA 1
ATOM 1412 C C . GLY A 1 181 ? -8.417 3.378 6.337 1.00 77.19 181 GLY A C 1
ATOM 1413 O O . GLY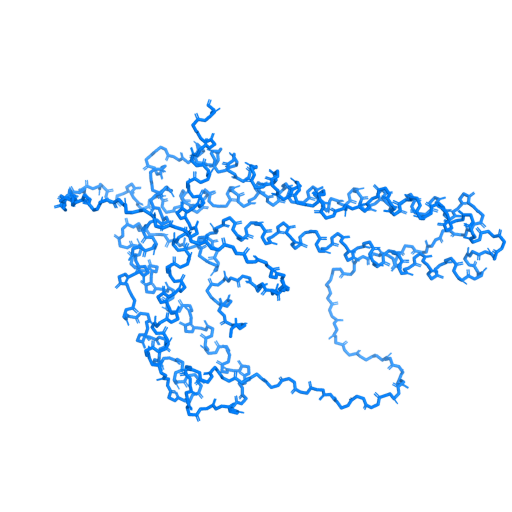 A 1 181 ? -8.260 3.623 5.144 1.00 77.19 181 GLY A O 1
ATOM 1414 N N . LEU A 1 182 ? -8.001 4.220 7.282 1.00 81.62 182 LEU A N 1
ATOM 1415 C CA . LEU A 1 182 ? -7.233 5.426 6.971 1.00 81.62 182 LEU A CA 1
ATOM 1416 C C . LEU A 1 182 ? -5.755 5.064 6.743 1.00 81.62 182 LEU A C 1
ATOM 1418 O O . LEU A 1 182 ? -5.164 4.436 7.627 1.00 81.62 182 LEU A O 1
ATOM 1422 N N . PRO A 1 183 ? -5.138 5.496 5.628 1.00 78.44 183 PRO A N 1
ATOM 1423 C CA . PRO A 1 183 ? -3.763 5.145 5.314 1.00 78.44 183 PRO A CA 1
ATOM 1424 C C . PRO A 1 183 ? -2.792 5.881 6.245 1.00 78.44 183 PRO A C 1
ATOM 1426 O O . PRO A 1 183 ? -2.966 7.062 6.579 1.00 78.44 183 PRO A O 1
ATOM 1429 N N . THR A 1 184 ? -1.740 5.175 6.633 1.00 77.75 184 THR A N 1
ATOM 1430 C CA . THR A 1 184 ? -0.606 5.667 7.418 1.00 77.75 184 THR A CA 1
ATOM 1431 C C . THR A 1 184 ? 0.637 5.799 6.547 1.00 77.75 184 THR A C 1
ATOM 1433 O O . THR A 1 184 ? 0.711 5.258 5.446 1.00 77.75 184 THR A O 1
ATOM 1436 N N . LYS A 1 185 ? 1.663 6.487 7.052 1.00 78.06 185 LYS A N 1
ATOM 1437 C CA . LYS A 1 185 ? 2.996 6.561 6.437 1.00 78.06 185 LYS A CA 1
ATOM 1438 C C . LYS A 1 185 ? 3.518 5.189 6.046 1.00 78.06 185 LYS A C 1
ATOM 1440 O O . LYS A 1 185 ? 4.145 5.057 5.004 1.00 78.06 185 LYS A O 1
ATOM 1445 N N . VAL A 1 186 ? 3.316 4.201 6.914 1.00 79.88 186 VAL A N 1
ATOM 1446 C CA . VAL A 1 186 ? 3.783 2.835 6.683 1.00 79.88 186 VAL A CA 1
ATOM 1447 C C . VAL A 1 186 ? 3.184 2.281 5.400 1.00 79.88 186 VAL A C 1
ATOM 1449 O O . VAL A 1 186 ? 3.932 1.714 4.622 1.00 79.88 186 VAL A O 1
ATOM 1452 N N . ASP A 1 187 ? 1.891 2.492 5.160 1.00 80.00 187 ASP A N 1
ATOM 1453 C CA . ASP A 1 187 ? 1.217 1.981 3.963 1.00 80.00 187 ASP A CA 1
ATOM 1454 C C . ASP A 1 187 ? 1.809 2.612 2.694 1.00 80.00 187 ASP A C 1
ATOM 1456 O O . ASP A 1 187 ? 2.109 1.925 1.724 1.00 80.00 187 ASP A O 1
ATOM 1460 N N . TYR A 1 188 ? 2.089 3.916 2.739 1.00 80.19 188 TYR A N 1
ATOM 1461 C CA . TYR A 1 188 ? 2.757 4.635 1.652 1.00 80.19 188 TYR A CA 1
ATOM 1462 C C . TYR A 1 188 ? 4.215 4.179 1.436 1.00 80.19 188 TYR A C 1
ATOM 1464 O O . TYR A 1 188 ? 4.665 3.994 0.304 1.00 80.19 188 TYR A O 1
ATOM 1472 N N . MET A 1 189 ? 4.967 3.952 2.517 1.00 82.19 189 MET A N 1
ATOM 1473 C CA . MET A 1 189 ? 6.340 3.443 2.435 1.00 82.19 189 MET A CA 1
ATOM 1474 C C . MET A 1 189 ? 6.399 2.005 1.924 1.00 82.19 189 MET A C 1
ATOM 1476 O O . MET A 1 189 ? 7.286 1.693 1.133 1.00 82.19 189 MET A O 1
ATOM 1480 N N . ASP A 1 190 ? 5.476 1.149 2.360 1.00 83.94 190 ASP A N 1
ATOM 1481 C CA . ASP A 1 190 ? 5.365 -0.226 1.882 1.00 83.94 190 ASP A CA 1
ATOM 1482 C C . ASP A 1 190 ? 5.048 -0.209 0.372 1.00 83.94 190 ASP A C 1
ATOM 1484 O O . ASP A 1 190 ? 5.722 -0.900 -0.386 1.00 83.94 190 ASP A O 1
ATOM 1488 N N . HIS A 1 191 ? 4.173 0.692 -0.094 1.00 83.81 191 HIS A N 1
ATOM 1489 C CA . HIS A 1 191 ? 3.916 0.878 -1.528 1.00 83.81 191 HIS A CA 1
ATOM 1490 C C . HIS A 1 191 ? 5.160 1.338 -2.319 1.00 83.81 191 HIS A C 1
ATOM 1492 O O . HIS A 1 191 ? 5.424 0.871 -3.426 1.00 83.81 191 HIS A O 1
ATOM 1498 N N . THR A 1 192 ? 5.991 2.208 -1.736 1.00 86.88 192 THR A N 1
ATOM 1499 C CA . THR A 1 192 ? 7.283 2.584 -2.344 1.00 86.88 192 THR A CA 1
ATOM 1500 C C . THR A 1 192 ? 8.238 1.386 -2.421 1.00 86.88 192 THR A C 1
ATOM 1502 O O . THR A 1 192 ? 8.962 1.226 -3.403 1.00 86.88 192 THR A O 1
ATOM 1505 N N . ALA A 1 193 ? 8.259 0.540 -1.388 1.00 86.25 193 ALA A N 1
ATOM 1506 C CA . ALA A 1 193 ? 9.088 -0.661 -1.359 1.00 86.25 193 ALA A CA 1
ATOM 1507 C C . ALA A 1 193 ? 8.643 -1.691 -2.407 1.00 86.25 193 ALA A C 1
ATOM 1509 O O . ALA A 1 193 ? 9.494 -2.274 -3.075 1.00 86.25 193 ALA A O 1
ATOM 1510 N N . GLU A 1 194 ? 7.334 -1.867 -2.594 1.00 87.50 194 GLU A N 1
ATOM 1511 C CA . GLU A 1 194 ? 6.761 -2.698 -3.660 1.00 87.50 194 GLU A CA 1
ATOM 1512 C C . GLU A 1 194 ? 7.198 -2.215 -5.047 1.00 87.50 194 GLU A C 1
ATOM 1514 O O . GLU A 1 194 ? 7.611 -3.026 -5.874 1.00 87.50 194 GLU A O 1
ATOM 1519 N N . ALA A 1 195 ? 7.208 -0.899 -5.280 1.00 87.06 195 ALA A N 1
ATOM 1520 C CA . ALA A 1 195 ? 7.684 -0.336 -6.541 1.00 87.06 195 ALA A CA 1
ATOM 1521 C C . ALA A 1 195 ? 9.179 -0.603 -6.787 1.00 87.06 195 ALA A C 1
ATOM 1523 O O . ALA A 1 195 ? 9.571 -0.886 -7.916 1.00 87.06 195 ALA A O 1
ATOM 1524 N N . PHE A 1 196 ? 10.027 -0.564 -5.751 1.00 87.12 196 PHE A N 1
ATOM 1525 C CA . PHE A 1 196 ? 11.416 -1.016 -5.905 1.00 87.12 196 PHE A CA 1
ATOM 1526 C C . PHE A 1 196 ? 11.501 -2.503 -6.240 1.00 87.12 196 PHE A C 1
ATOM 1528 O O . PHE A 1 196 ? 12.321 -2.866 -7.077 1.00 87.12 196 PHE A O 1
ATOM 1535 N N . GLY A 1 197 ? 10.657 -3.330 -5.619 1.00 86.56 197 GLY A N 1
ATOM 1536 C CA . GLY A 1 197 ? 10.567 -4.755 -5.925 1.00 86.56 197 GLY A CA 1
ATOM 1537 C C . GLY A 1 197 ? 10.255 -5.002 -7.399 1.00 86.56 197 GLY A C 1
ATOM 1538 O O . GLY A 1 197 ? 11.001 -5.718 -8.054 1.00 86.56 197 GLY A O 1
ATOM 1539 N N . SER A 1 198 ? 9.248 -4.331 -7.969 1.00 85.62 198 SER A N 1
ATOM 1540 C CA . SER A 1 198 ? 8.920 -4.558 -9.386 1.00 85.62 198 SER A CA 1
ATOM 1541 C C . SER A 1 198 ? 9.984 -4.016 -10.353 1.00 85.62 198 SER A C 1
ATOM 1543 O O . SER A 1 198 ? 10.212 -4.602 -11.411 1.00 85.62 198 SER A O 1
ATOM 1545 N N . VAL A 1 199 ? 10.710 -2.951 -9.981 1.00 85.38 199 VAL A N 1
ATOM 1546 C CA . VAL A 1 199 ? 11.907 -2.505 -10.720 1.00 85.38 199 VAL A CA 1
ATOM 1547 C C . VAL A 1 199 ? 12.993 -3.588 -10.702 1.00 85.38 199 VAL A C 1
ATOM 1549 O O . VAL A 1 199 ? 13.631 -3.835 -11.725 1.00 85.38 199 VAL A O 1
ATOM 1552 N N . GLU A 1 200 ? 13.232 -4.222 -9.552 1.00 86.56 200 GLU A N 1
ATOM 1553 C CA . GLU A 1 200 ? 14.196 -5.322 -9.442 1.00 86.56 200 GLU A CA 1
ATOM 1554 C C . GLU A 1 200 ? 13.785 -6.530 -10.269 1.00 86.56 200 GLU A C 1
ATOM 1556 O O . GLU A 1 200 ? 14.626 -7.067 -10.985 1.00 86.56 200 GLU A O 1
ATOM 1561 N N . ASP A 1 201 ? 12.517 -6.925 -10.197 1.00 88.19 201 ASP A N 1
ATOM 1562 C CA . ASP A 1 201 ? 11.985 -8.059 -10.949 1.00 88.19 201 ASP A CA 1
ATOM 1563 C C . ASP A 1 201 ? 12.172 -7.844 -12.456 1.00 88.19 201 ASP A C 1
ATOM 1565 O O . ASP A 1 201 ? 12.734 -8.710 -13.124 1.00 88.19 201 ASP A O 1
ATOM 1569 N N . PHE A 1 202 ? 11.861 -6.643 -12.964 1.00 89.25 202 PHE A N 1
ATOM 1570 C CA . PHE A 1 202 ? 12.138 -6.271 -14.356 1.00 89.25 202 PHE A CA 1
ATOM 1571 C C . PHE A 1 202 ? 13.621 -6.429 -14.725 1.00 89.25 202 PHE A C 1
ATOM 1573 O O . PHE A 1 202 ? 13.953 -7.004 -15.762 1.00 89.25 202 PHE A O 1
ATOM 1580 N N . PHE A 1 203 ? 14.543 -5.926 -13.895 1.00 89.00 203 PHE A N 1
ATOM 1581 C CA . PHE A 1 203 ? 15.974 -6.047 -14.189 1.00 89.00 203 PHE A CA 1
ATOM 1582 C C . PHE A 1 203 ? 16.482 -7.488 -14.083 1.00 89.00 203 PHE A C 1
ATOM 1584 O O . PHE A 1 203 ? 17.370 -7.862 -14.850 1.00 89.00 203 PHE A O 1
ATOM 1591 N N . ASN A 1 204 ? 15.947 -8.288 -13.161 1.00 89.75 204 ASN A N 1
ATOM 1592 C CA . ASN A 1 204 ? 16.299 -9.698 -13.019 1.00 89.75 204 ASN A CA 1
ATOM 1593 C C . ASN A 1 204 ? 15.859 -10.488 -14.255 1.00 89.75 204 ASN A C 1
ATOM 1595 O O . ASN A 1 204 ? 16.688 -11.156 -14.872 1.00 89.75 204 ASN A O 1
ATOM 1599 N N . GLU A 1 205 ? 14.605 -10.321 -14.673 1.00 89.94 205 GLU A N 1
ATOM 1600 C CA . GLU A 1 205 ? 14.062 -10.927 -15.888 1.00 89.94 205 GLU A CA 1
ATOM 1601 C C . GLU A 1 205 ? 14.875 -10.501 -17.120 1.00 89.94 205 GLU A C 1
ATOM 1603 O O . GLU A 1 205 ? 15.378 -11.336 -17.874 1.00 89.94 205 GLU A O 1
ATOM 1608 N N . ALA A 1 206 ? 15.114 -9.200 -17.302 1.00 90.88 206 ALA A N 1
ATOM 1609 C CA . ALA A 1 206 ? 15.924 -8.708 -18.412 1.00 90.88 206 ALA A CA 1
ATOM 1610 C C . ALA A 1 206 ? 17.345 -9.304 -18.409 1.00 90.88 206 ALA A C 1
ATOM 1612 O O . ALA A 1 206 ? 17.882 -9.650 -19.464 1.00 90.88 206 ALA A O 1
ATOM 1613 N N . ALA A 1 207 ? 17.972 -9.448 -17.237 1.00 92.25 207 ALA A N 1
ATOM 1614 C CA . ALA A 1 207 ? 19.303 -10.035 -17.120 1.00 92.25 207 ALA A CA 1
ATOM 1615 C C . ALA A 1 207 ? 19.319 -11.510 -17.538 1.00 92.25 207 ALA A C 1
ATOM 1617 O O . ALA A 1 207 ? 20.211 -11.913 -18.289 1.00 92.25 207 ALA A O 1
ATOM 1618 N N . GLU A 1 208 ? 18.347 -12.304 -17.088 1.00 90.81 208 GLU A N 1
ATOM 1619 C CA . GLU A 1 208 ? 18.212 -13.715 -17.464 1.00 90.81 208 GLU A CA 1
ATOM 1620 C C . GLU A 1 208 ? 18.064 -13.873 -18.980 1.00 90.81 208 GLU A C 1
ATOM 1622 O O . GLU A 1 208 ? 18.823 -14.624 -19.607 1.00 90.81 208 GLU A O 1
ATOM 1627 N N . ASN A 1 209 ? 17.183 -13.076 -19.583 1.00 91.12 209 ASN A N 1
ATOM 1628 C CA . ASN A 1 209 ? 16.922 -13.098 -21.018 1.00 91.12 209 ASN A CA 1
ATOM 1629 C C . ASN A 1 209 ? 18.132 -12.679 -21.852 1.00 91.12 209 ASN A C 1
ATOM 1631 O O . ASN A 1 209 ? 18.531 -13.377 -22.789 1.00 91.12 209 ASN A O 1
ATOM 1635 N N . TYR A 1 210 ? 18.790 -11.573 -21.497 1.00 94.31 210 TYR A N 1
ATOM 1636 C CA . TYR A 1 210 ? 19.970 -11.127 -22.234 1.00 94.31 210 TYR A CA 1
ATOM 1637 C C . TYR A 1 210 ? 21.162 -12.073 -22.050 1.00 94.31 210 TYR A C 1
ATOM 1639 O O . TYR A 1 210 ? 21.921 -12.287 -22.996 1.00 94.31 210 TYR A O 1
ATOM 1647 N N . LEU A 1 211 ? 21.325 -12.701 -20.882 1.00 92.75 211 LEU A N 1
ATOM 1648 C CA . LEU A 1 211 ? 22.346 -13.735 -20.693 1.00 92.75 211 LEU A CA 1
ATOM 1649 C C . LEU A 1 211 ? 22.060 -14.985 -21.533 1.00 92.75 211 LEU A C 1
ATOM 1651 O O . LEU A 1 211 ? 23.003 -15.562 -22.081 1.00 92.75 211 LEU A O 1
ATOM 1655 N N . ALA A 1 212 ? 20.798 -15.400 -21.665 1.00 92.00 212 ALA A N 1
ATOM 1656 C CA . ALA A 1 212 ? 20.411 -16.489 -22.559 1.00 92.00 212 ALA A CA 1
ATOM 1657 C C . ALA A 1 212 ? 20.722 -16.142 -24.027 1.00 92.00 212 ALA A C 1
ATOM 1659 O O . ALA A 1 212 ? 21.382 -16.923 -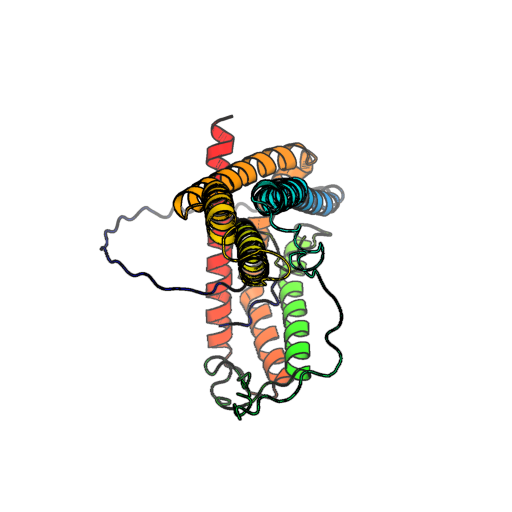24.716 1.00 92.00 212 ALA A O 1
ATOM 1660 N N . ALA A 1 213 ? 20.364 -14.933 -24.471 1.00 92.88 213 ALA A N 1
ATOM 1661 C CA . ALA A 1 213 ? 20.634 -14.443 -25.824 1.00 92.88 213 ALA A CA 1
ATOM 1662 C C . ALA A 1 213 ? 22.138 -14.339 -26.149 1.00 92.88 213 ALA A C 1
ATOM 1664 O O . ALA A 1 213 ? 22.555 -14.645 -27.266 1.00 92.88 213 ALA A O 1
ATOM 1665 N N . LEU A 1 214 ? 22.976 -13.950 -25.179 1.00 92.81 214 LEU A N 1
ATOM 1666 C CA . LEU A 1 214 ? 24.439 -13.935 -25.334 1.00 92.81 214 LEU A CA 1
ATOM 1667 C C . LEU A 1 214 ? 25.029 -15.339 -25.517 1.00 92.81 214 LEU A C 1
ATOM 1669 O O . LEU A 1 214 ? 26.042 -15.499 -26.196 1.00 92.81 214 LEU A O 1
ATOM 1673 N N . ARG A 1 215 ? 24.423 -16.349 -24.885 1.00 91.00 215 ARG A N 1
ATOM 1674 C CA . ARG A 1 215 ? 24.886 -17.745 -24.926 1.00 91.00 215 ARG A CA 1
ATOM 1675 C C . ARG A 1 215 ? 24.376 -18.501 -26.152 1.00 91.00 215 ARG A C 1
ATOM 1677 O O . ARG A 1 215 ? 24.978 -19.507 -26.527 1.00 91.00 215 ARG A O 1
ATOM 1684 N N . ASP A 1 216 ? 23.302 -18.033 -26.782 1.00 92.06 216 ASP A N 1
ATOM 1685 C CA . ASP A 1 216 ? 22.817 -18.587 -28.042 1.00 92.06 216 ASP A CA 1
ATOM 1686 C C . ASP A 1 216 ? 23.712 -18.162 -29.214 1.00 92.06 216 ASP A C 1
ATOM 1688 O O . ASP A 1 216 ? 23.666 -17.027 -29.683 1.00 92.06 216 ASP A O 1
ATOM 1692 N N . LEU A 1 217 ? 24.468 -19.114 -29.764 1.00 90.00 217 LEU A N 1
ATOM 1693 C CA . LEU A 1 217 ? 25.371 -18.887 -30.898 1.00 90.00 217 LEU A CA 1
ATOM 1694 C C . LEU A 1 217 ? 24.659 -18.392 -32.168 1.00 90.00 217 LEU A C 1
ATOM 1696 O O . LEU A 1 217 ? 25.308 -17.803 -33.036 1.00 90.00 217 LEU A O 1
ATOM 1700 N N . LYS A 1 218 ? 23.344 -18.629 -32.313 1.00 89.19 218 LYS A N 1
ATOM 1701 C CA . LYS A 1 218 ? 22.563 -18.111 -33.453 1.00 89.19 218 LYS A CA 1
ATOM 1702 C C . LYS A 1 218 ? 22.252 -16.621 -33.317 1.00 89.19 218 LYS A C 1
ATOM 1704 O O . LYS A 1 218 ? 22.071 -15.951 -34.347 1.00 89.19 218 LYS A O 1
ATOM 1709 N N . THR A 1 219 ? 22.178 -16.141 -32.079 1.00 88.50 219 THR A N 1
ATOM 1710 C CA . THR A 1 219 ? 21.925 -14.748 -31.711 1.00 88.50 219 THR A CA 1
ATOM 1711 C C . THR A 1 219 ? 23.237 -13.988 -31.541 1.00 88.50 219 THR A C 1
ATOM 1713 O O . THR A 1 219 ? 23.390 -12.916 -32.126 1.00 88.50 219 THR A O 1
ATOM 1716 N N . CYS A 1 220 ? 24.221 -14.555 -30.841 1.00 92.44 220 CYS A N 1
ATOM 1717 C CA . CYS A 1 220 ? 25.499 -13.911 -30.558 1.00 92.44 220 CYS A CA 1
ATOM 1718 C C . CYS A 1 220 ? 26.676 -14.892 -30.738 1.00 92.44 220 CYS A C 1
ATOM 1720 O O . CYS A 1 220 ? 26.860 -15.809 -29.935 1.00 92.44 220 CYS A O 1
ATOM 1722 N N . PRO A 1 221 ? 27.498 -14.731 -31.795 1.00 93.25 221 PRO A N 1
ATOM 1723 C CA . PRO A 1 221 ? 28.688 -15.555 -31.991 1.00 93.25 221 PRO A CA 1
ATOM 1724 C C . PRO A 1 221 ? 29.668 -15.451 -30.815 1.00 93.25 221 PRO A C 1
ATOM 1726 O O . PRO A 1 221 ? 29.826 -14.394 -30.199 1.00 93.25 221 PRO A O 1
ATOM 1729 N N . LYS A 1 222 ? 30.378 -16.547 -30.519 1.00 90.25 222 LYS A N 1
ATOM 1730 C CA . LYS A 1 222 ? 31.252 -16.652 -29.336 1.00 90.25 222 LYS A CA 1
ATOM 1731 C C . LYS A 1 222 ? 32.344 -15.576 -29.283 1.00 90.25 222 LYS A C 1
ATOM 1733 O O . LYS A 1 222 ? 32.655 -15.088 -28.204 1.00 90.25 222 LYS A O 1
ATOM 1738 N N . ASP A 1 223 ? 32.902 -15.189 -30.428 1.00 90.88 223 ASP A N 1
ATOM 1739 C CA . ASP A 1 223 ? 33.937 -14.152 -30.542 1.00 90.88 223 ASP A CA 1
ATOM 1740 C C . ASP A 1 223 ? 33.400 -12.719 -30.361 1.00 90.88 223 ASP A C 1
ATOM 1742 O O . ASP A 1 223 ? 34.184 -11.775 -30.287 1.00 90.88 223 ASP A O 1
ATOM 1746 N N . LYS A 1 224 ? 32.072 -12.550 -30.293 1.00 91.75 224 LYS A N 1
ATOM 1747 C CA . LYS A 1 224 ? 31.374 -11.268 -30.094 1.00 91.75 224 LYS A CA 1
ATOM 1748 C C . LYS A 1 224 ? 30.718 -11.140 -28.720 1.00 91.75 224 LYS A C 1
ATOM 1750 O O . LYS A 1 224 ? 30.572 -10.029 -28.208 1.00 91.75 224 LYS A O 1
ATOM 1755 N N . SER A 1 225 ? 30.367 -12.272 -28.108 1.00 91.75 225 SER A N 1
ATOM 1756 C CA . SER A 1 225 ? 29.650 -12.337 -26.830 1.00 91.75 225 SER A CA 1
ATOM 1757 C C . SER A 1 225 ? 30.334 -11.566 -25.698 1.00 91.75 225 SER A C 1
ATOM 1759 O O . SER A 1 225 ? 29.637 -10.917 -24.923 1.00 91.75 225 SER A O 1
ATOM 1761 N N . GLU A 1 226 ? 31.665 -11.584 -25.607 1.00 93.56 226 GLU A N 1
ATOM 1762 C CA . GLU A 1 226 ? 32.387 -10.915 -24.515 1.00 93.56 226 GLU A CA 1
ATOM 1763 C C . GLU A 1 226 ? 32.236 -9.385 -24.568 1.00 93.56 226 GLU A C 1
ATOM 1765 O O . GLU A 1 226 ? 31.983 -8.740 -23.548 1.00 93.56 226 GLU A O 1
ATOM 1770 N N . ALA A 1 227 ? 32.305 -8.797 -25.767 1.00 94.25 227 ALA A N 1
ATOM 1771 C CA . ALA A 1 227 ? 32.146 -7.357 -25.956 1.00 94.25 227 ALA A CA 1
ATOM 1772 C C . ALA A 1 227 ? 30.698 -6.901 -25.690 1.00 94.25 227 ALA A C 1
ATOM 1774 O O . ALA A 1 227 ? 30.473 -5.904 -24.997 1.00 94.25 227 ALA A O 1
ATOM 1775 N N . ALA A 1 228 ? 29.712 -7.672 -26.166 1.00 95.50 228 ALA A N 1
ATOM 1776 C CA . ALA A 1 228 ? 28.299 -7.425 -25.878 1.00 95.50 228 ALA A CA 1
ATOM 1777 C C . ALA A 1 228 ? 27.997 -7.540 -24.370 1.00 95.50 228 ALA A C 1
ATOM 1779 O O . ALA A 1 228 ? 27.334 -6.671 -23.801 1.00 95.50 228 ALA A O 1
ATOM 1780 N N . GLN A 1 229 ? 28.561 -8.545 -23.691 1.00 96.06 229 GLN A N 1
ATOM 1781 C CA . GLN A 1 229 ? 28.430 -8.716 -22.244 1.00 96.06 229 GLN A CA 1
ATOM 1782 C C . GLN A 1 229 ? 29.065 -7.560 -21.461 1.00 96.06 229 GLN A C 1
ATOM 1784 O O . GLN A 1 229 ? 28.478 -7.088 -20.489 1.00 96.06 229 GLN A O 1
ATOM 1789 N N . ALA A 1 230 ? 30.234 -7.060 -21.872 1.00 96.44 230 ALA A N 1
ATOM 1790 C CA . ALA A 1 230 ? 30.857 -5.901 -21.233 1.00 96.44 230 ALA A CA 1
ATOM 1791 C C . ALA A 1 230 ? 29.984 -4.634 -21.344 1.00 96.44 230 ALA A C 1
ATOM 1793 O O . ALA A 1 230 ? 29.865 -3.883 -20.372 1.00 96.44 230 ALA A O 1
ATOM 1794 N N . CYS A 1 231 ? 29.335 -4.426 -22.496 1.00 97.38 231 CYS A N 1
ATOM 1795 C CA . CYS A 1 231 ? 28.376 -3.338 -22.700 1.00 97.38 231 CYS A CA 1
ATOM 1796 C C . CYS A 1 231 ? 27.153 -3.477 -21.780 1.00 97.38 231 CYS A C 1
ATOM 1798 O O . CYS A 1 231 ? 26.845 -2.544 -21.035 1.00 97.38 231 CYS A O 1
ATOM 1800 N N . LEU A 1 232 ? 26.523 -4.658 -21.751 1.00 96.00 232 LEU A N 1
ATOM 1801 C CA . LEU A 1 232 ? 25.377 -4.938 -20.879 1.00 96.00 232 LEU A CA 1
ATOM 1802 C C . LEU A 1 232 ? 25.740 -4.772 -19.401 1.00 96.00 232 LEU A C 1
ATOM 1804 O O . LEU A 1 232 ? 25.021 -4.106 -18.667 1.00 96.00 232 LEU A O 1
ATOM 1808 N N . ASN A 1 233 ? 26.896 -5.275 -18.964 1.00 95.50 233 ASN A N 1
ATOM 1809 C CA . ASN A 1 233 ? 27.368 -5.094 -17.589 1.00 95.50 233 ASN A CA 1
ATOM 1810 C C . ASN A 1 233 ? 27.459 -3.612 -17.199 1.00 95.50 233 ASN A C 1
ATOM 1812 O O . ASN A 1 233 ? 27.112 -3.249 -16.075 1.00 95.50 233 ASN A O 1
ATOM 1816 N N . LYS A 1 234 ? 27.926 -2.748 -18.109 1.00 95.81 234 LYS A N 1
ATOM 1817 C CA . LYS A 1 234 ? 27.970 -1.301 -17.871 1.00 95.81 234 LYS A CA 1
ATOM 1818 C C . LYS A 1 234 ? 26.560 -0.715 -17.771 1.00 95.81 234 LYS A C 1
ATOM 1820 O O . LYS A 1 234 ? 26.319 0.069 -16.857 1.00 95.81 234 LYS A O 1
ATOM 1825 N N . LEU A 1 235 ? 25.658 -1.125 -18.663 1.00 95.00 235 LEU A N 1
ATOM 1826 C CA . LEU A 1 235 ? 24.264 -0.680 -18.693 1.00 95.00 235 LEU A CA 1
ATOM 1827 C C . LEU A 1 235 ? 23.491 -1.081 -17.426 1.00 95.00 235 LEU A C 1
ATOM 1829 O O . LEU A 1 235 ? 22.824 -0.248 -16.817 1.00 95.00 235 LEU A O 1
ATOM 1833 N N . PHE A 1 236 ? 23.613 -2.332 -16.978 1.00 93.44 236 PHE A N 1
ATOM 1834 C CA . PHE A 1 236 ? 22.997 -2.785 -15.728 1.00 93.44 236 PHE A CA 1
ATOM 1835 C C . PHE A 1 236 ? 23.563 -2.024 -14.527 1.00 93.44 236 PHE A C 1
ATOM 1837 O O . PHE A 1 236 ? 22.803 -1.532 -13.699 1.00 93.44 236 PHE A O 1
ATOM 1844 N N . ARG A 1 237 ? 24.888 -1.839 -14.451 1.00 90.31 237 ARG A N 1
ATOM 1845 C CA . ARG A 1 237 ? 25.514 -1.084 -13.352 1.00 90.31 237 ARG A CA 1
ATOM 1846 C C . ARG A 1 237 ? 25.075 0.377 -13.288 1.00 90.31 237 ARG A C 1
ATOM 1848 O O . ARG A 1 237 ? 25.003 0.912 -12.190 1.00 90.31 237 ARG A O 1
ATOM 1855 N N . SER A 1 238 ? 24.809 1.027 -14.422 1.00 89.50 238 SER A N 1
ATOM 1856 C CA . SER A 1 238 ? 24.329 2.415 -14.429 1.00 89.50 238 SER A CA 1
ATOM 1857 C C . SER A 1 238 ? 22.853 2.556 -14.054 1.00 89.50 238 SER A C 1
ATOM 1859 O O . SER A 1 238 ? 22.441 3.655 -13.697 1.00 89.50 238 SER A O 1
ATOM 1861 N N . ASN A 1 239 ? 22.072 1.476 -14.142 1.00 87.12 239 ASN A N 1
ATOM 1862 C CA . ASN A 1 239 ? 20.633 1.476 -13.860 1.00 87.12 239 ASN A CA 1
ATOM 1863 C C . ASN A 1 239 ? 20.267 0.801 -12.525 1.00 87.12 239 ASN A C 1
ATOM 1865 O O . ASN A 1 239 ? 19.166 1.003 -12.017 1.00 87.12 239 ASN A O 1
ATOM 1869 N N . GLN A 1 240 ? 21.182 0.042 -11.918 1.00 82.12 240 GLN A N 1
ATOM 1870 C CA . GLN A 1 240 ? 20.997 -0.503 -10.576 1.00 82.12 240 GLN A CA 1
ATOM 1871 C C . GLN A 1 240 ? 21.041 0.602 -9.515 1.00 82.12 240 GLN A C 1
ATOM 1873 O O . GLN A 1 240 ? 21.983 1.388 -9.441 1.00 82.12 240 GLN A O 1
ATOM 1878 N N . MET A 1 241 ? 20.044 0.607 -8.630 1.00 83.12 241 MET A N 1
ATOM 1879 C CA . MET A 1 241 ? 20.049 1.445 -7.431 1.00 83.12 241 MET A CA 1
ATOM 1880 C C . MET A 1 241 ? 20.718 0.716 -6.268 1.00 83.12 241 MET A C 1
ATOM 1882 O O . MET A 1 241 ? 20.336 -0.412 -5.944 1.00 83.12 241 MET A O 1
ATOM 1886 N N . SER A 1 242 ? 21.655 1.378 -5.585 1.00 85.50 242 SER A N 1
ATOM 1887 C CA . SER A 1 242 ? 22.212 0.853 -4.337 1.00 85.50 242 SER A CA 1
ATOM 1888 C C . SER A 1 242 ? 21.175 0.873 -3.204 1.00 85.50 242 SER A C 1
ATOM 1890 O O . SER A 1 242 ? 20.190 1.615 -3.243 1.00 85.50 242 SER A O 1
ATOM 1892 N N . SER A 1 243 ? 21.414 0.102 -2.139 1.00 85.12 243 SER A N 1
ATOM 1893 C CA . SER A 1 243 ? 20.574 0.134 -0.930 1.00 85.12 243 SER A CA 1
ATOM 1894 C C . SER A 1 243 ? 20.506 1.529 -0.291 1.00 85.12 243 SER A C 1
ATOM 1896 O O . SER A 1 243 ? 19.467 1.927 0.246 1.00 85.12 243 SER A O 1
ATOM 1898 N N . PHE A 1 244 ? 21.589 2.304 -0.395 1.00 86.94 244 PHE A N 1
ATOM 1899 C CA . PHE A 1 244 ? 21.629 3.689 0.060 1.00 86.94 244 PHE A CA 1
ATOM 1900 C C . PHE A 1 244 ? 20.755 4.598 -0.814 1.00 86.94 244 PHE A C 1
ATOM 1902 O O . PHE A 1 244 ? 19.952 5.360 -0.278 1.00 86.94 244 PHE A O 1
ATOM 1909 N N . ASP A 1 245 ? 20.822 4.463 -2.142 1.00 86.69 245 ASP A N 1
ATOM 1910 C CA . ASP A 1 245 ? 20.001 5.259 -3.068 1.00 86.69 245 ASP A CA 1
ATOM 1911 C C . ASP A 1 245 ? 18.506 4.977 -2.902 1.00 86.69 245 ASP A C 1
ATOM 1913 O O . ASP A 1 245 ? 17.686 5.900 -2.945 1.00 86.69 245 ASP A O 1
ATOM 1917 N N . ARG A 1 246 ? 18.136 3.716 -2.648 1.00 87.00 246 ARG A N 1
ATOM 1918 C CA . ARG A 1 246 ? 16.752 3.344 -2.312 1.00 87.00 246 ARG A CA 1
ATOM 1919 C C . ARG A 1 246 ? 16.293 3.981 -1.013 1.00 87.00 246 ARG A C 1
ATOM 1921 O O . ARG A 1 246 ? 15.193 4.529 -0.959 1.00 87.00 246 ARG A O 1
ATOM 1928 N N . SER A 1 247 ? 17.142 3.963 0.014 1.00 84.81 247 SER A N 1
ATOM 1929 C CA . SER A 1 247 ? 16.835 4.596 1.301 1.00 84.81 247 SER A CA 1
ATOM 1930 C C . SER A 1 247 ? 16.637 6.106 1.142 1.00 84.81 247 SER A C 1
ATOM 1932 O O . SER A 1 247 ? 15.626 6.644 1.594 1.00 84.81 247 SER A O 1
ATOM 1934 N N . LEU A 1 248 ? 17.537 6.780 0.416 1.00 87.56 248 LEU A N 1
ATOM 1935 C CA . LEU A 1 248 ? 17.415 8.206 0.100 1.00 87.56 248 LEU A CA 1
ATOM 1936 C C . LEU A 1 248 ? 16.143 8.520 -0.693 1.00 87.56 248 LEU A C 1
ATOM 1938 O O . LEU A 1 248 ? 15.466 9.511 -0.422 1.00 87.56 248 LEU A O 1
ATOM 1942 N N . THR A 1 249 ? 15.810 7.688 -1.677 1.00 87.31 249 THR A N 1
ATOM 1943 C CA . THR A 1 249 ? 14.619 7.874 -2.514 1.00 87.31 249 THR A CA 1
ATOM 1944 C C . THR A 1 249 ? 13.340 7.674 -1.706 1.00 87.31 249 THR A C 1
ATOM 1946 O O . THR A 1 249 ? 12.443 8.510 -1.781 1.00 87.31 249 THR A O 1
ATOM 1949 N N . THR A 1 250 ? 13.292 6.650 -0.851 1.00 85.31 250 THR A N 1
ATOM 1950 C CA . THR A 1 250 ? 12.178 6.415 0.083 1.00 85.31 250 THR A CA 1
ATOM 1951 C C . THR A 1 250 ? 11.976 7.612 1.013 1.00 85.31 250 THR A C 1
ATOM 1953 O O . THR A 1 250 ? 10.850 8.063 1.215 1.00 85.31 250 THR A O 1
ATOM 1956 N N . GLU A 1 251 ? 13.059 8.180 1.556 1.00 83.06 251 GLU A N 1
ATOM 1957 C CA . GLU A 1 251 ? 12.973 9.369 2.408 1.00 83.06 251 GLU A CA 1
ATOM 1958 C C . GLU A 1 251 ? 12.453 10.594 1.638 1.00 83.06 251 GLU A C 1
ATOM 1960 O O . GLU A 1 251 ? 11.594 11.323 2.139 1.00 83.06 251 GLU A O 1
ATOM 1965 N N . ARG A 1 252 ? 12.931 10.817 0.405 1.00 85.31 252 ARG A N 1
ATOM 1966 C CA . ARG A 1 252 ? 12.443 11.906 -0.459 1.00 85.31 252 ARG A CA 1
ATOM 1967 C C . ARG A 1 252 ? 10.955 11.761 -0.753 1.00 85.31 252 ARG A C 1
ATOM 1969 O O . ARG A 1 252 ? 10.217 12.728 -0.589 1.00 85.31 252 ARG A O 1
ATOM 1976 N N . ILE A 1 253 ? 10.518 10.560 -1.121 1.00 85.25 253 ILE A N 1
ATOM 1977 C CA . ILE A 1 253 ? 9.110 10.251 -1.380 1.00 85.25 253 ILE A CA 1
ATOM 1978 C C . ILE A 1 253 ? 8.271 10.461 -0.113 1.00 85.25 253 ILE A C 1
ATOM 1980 O O . ILE A 1 253 ? 7.196 11.053 -0.172 1.00 85.25 253 ILE A O 1
ATOM 1984 N N . PHE A 1 254 ? 8.778 10.090 1.063 1.00 81.19 254 PHE A N 1
ATOM 1985 C CA . PHE A 1 254 ? 8.090 10.393 2.317 1.00 81.19 254 PHE A CA 1
ATOM 1986 C C . PHE A 1 254 ? 7.951 11.904 2.579 1.00 81.19 254 PHE A C 1
ATOM 1988 O O . PHE A 1 254 ? 6.887 12.366 2.986 1.00 81.19 254 PHE A O 1
ATOM 1995 N N . ARG A 1 255 ? 8.987 12.712 2.323 1.00 81.94 255 ARG A N 1
ATOM 1996 C CA . ARG A 1 255 ? 8.870 14.178 2.448 1.00 81.94 255 ARG A CA 1
ATOM 1997 C C . ARG A 1 255 ? 7.832 14.745 1.471 1.00 81.94 255 ARG A C 1
ATOM 1999 O O . ARG A 1 255 ? 7.085 15.652 1.838 1.00 81.94 255 ARG A O 1
ATOM 2006 N N . LEU A 1 256 ? 7.753 14.184 0.261 1.00 82.19 256 LEU A N 1
ATOM 2007 C CA . LEU A 1 256 ? 6.723 14.530 -0.721 1.00 82.19 256 LEU A CA 1
ATOM 2008 C C . LEU A 1 256 ? 5.316 14.200 -0.212 1.00 82.19 256 LEU A C 1
ATOM 2010 O O . LEU A 1 256 ? 4.435 15.039 -0.366 1.00 82.19 256 LEU A O 1
ATOM 2014 N N . LEU A 1 257 ? 5.114 13.061 0.463 1.00 84.56 257 LEU A N 1
ATOM 2015 C CA . LEU A 1 257 ? 3.822 12.700 1.066 1.00 84.56 257 LEU A CA 1
ATOM 2016 C C . LEU A 1 257 ? 3.290 13.808 1.982 1.00 84.56 257 LEU A C 1
ATOM 2018 O O . LEU A 1 257 ? 2.121 14.180 1.890 1.00 84.56 257 LEU A O 1
ATOM 2022 N N . CYS A 1 258 ? 4.142 14.365 2.847 1.00 84.88 258 CYS A N 1
ATOM 2023 C CA . CYS A 1 258 ? 3.716 15.440 3.738 1.00 84.88 258 CYS A CA 1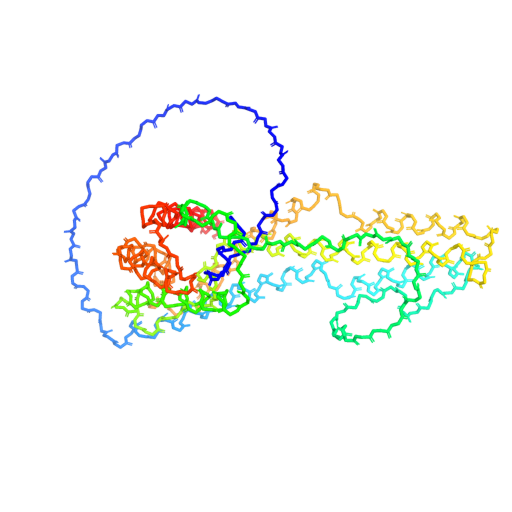
ATOM 2024 C C . CYS A 1 258 ? 3.333 16.708 2.962 1.00 84.88 258 CYS A C 1
ATOM 2026 O O . CYS A 1 258 ? 2.285 17.283 3.244 1.00 84.88 258 CYS A O 1
ATOM 2028 N N . ASN A 1 259 ? 4.117 17.108 1.954 1.00 85.44 259 ASN A N 1
ATOM 2029 C CA . ASN A 1 259 ? 3.809 18.272 1.110 1.00 85.44 259 ASN A CA 1
ATOM 2030 C C . ASN A 1 259 ? 2.505 18.092 0.318 1.00 85.44 259 ASN A C 1
ATOM 2032 O O . ASN A 1 259 ? 1.679 19.003 0.274 1.00 85.44 259 ASN A O 1
ATOM 2036 N N . VAL A 1 260 ? 2.296 16.904 -0.251 1.00 87.94 260 VAL A N 1
ATOM 2037 C CA . VAL A 1 260 ? 1.046 16.514 -0.914 1.00 87.94 260 VAL A CA 1
ATOM 2038 C C . VAL A 1 260 ? -0.123 16.605 0.068 1.00 87.94 260 VAL A C 1
ATOM 2040 O O . VAL A 1 260 ? -1.165 17.161 -0.271 1.00 87.94 260 VAL A O 1
ATOM 2043 N N . GLY A 1 261 ? 0.066 16.140 1.306 1.00 87.81 261 GLY A N 1
ATOM 2044 C CA . GLY A 1 261 ? -0.906 16.294 2.387 1.00 87.81 261 GLY A CA 1
ATOM 2045 C C . GLY A 1 261 ? -1.281 17.755 2.644 1.00 87.81 261 GLY A C 1
ATOM 2046 O O . GLY A 1 261 ? -2.465 18.070 2.731 1.00 87.81 261 GLY A O 1
ATOM 2047 N N . VAL A 1 262 ? -0.305 18.668 2.699 1.00 86.44 262 VAL A N 1
ATOM 2048 C CA . VAL A 1 262 ? -0.565 20.115 2.847 1.00 86.44 262 VAL A CA 1
ATOM 2049 C C . VAL A 1 262 ? -1.396 20.653 1.686 1.00 86.44 262 VAL A C 1
ATOM 2051 O O . VAL A 1 262 ? -2.354 21.397 1.893 1.00 86.44 262 VAL A O 1
ATOM 2054 N N . GLU A 1 263 ? -1.028 20.296 0.460 1.00 89.88 263 GLU A N 1
ATOM 2055 C CA . GLU A 1 263 ? -1.699 20.786 -0.740 1.00 89.88 263 GLU A CA 1
ATOM 2056 C C . GLU A 1 263 ? -3.150 20.288 -0.823 1.00 89.88 263 GLU A C 1
ATOM 2058 O O . GLU A 1 263 ? -4.070 21.084 -1.015 1.00 89.88 263 GLU A O 1
ATOM 2063 N N . CYS A 1 264 ? -3.373 18.990 -0.602 1.00 91.50 264 CYS A N 1
ATOM 2064 C CA . CYS A 1 264 ? -4.707 18.391 -0.592 1.00 91.50 264 CYS A CA 1
ATOM 2065 C C . CYS A 1 264 ? -5.572 18.924 0.564 1.00 91.50 264 CYS A C 1
ATOM 2067 O O . CYS A 1 264 ? -6.777 19.120 0.402 1.00 91.50 264 CYS A O 1
ATOM 2069 N N . HIS A 1 265 ? -4.969 19.218 1.723 1.00 89.94 265 HIS A N 1
ATOM 2070 C CA . HIS A 1 265 ? -5.673 19.847 2.845 1.00 89.94 265 HIS A CA 1
ATOM 2071 C C . HIS A 1 265 ? -6.131 21.269 2.499 1.00 89.94 265 HIS A C 1
ATOM 2073 O O . HIS A 1 265 ? -7.291 21.606 2.724 1.00 89.94 265 HIS A O 1
ATOM 2079 N N . LYS A 1 266 ? -5.275 22.078 1.858 1.00 88.56 266 LYS A N 1
ATOM 2080 C CA . LYS A 1 266 ? -5.638 23.428 1.384 1.00 88.56 266 LYS A CA 1
ATOM 2081 C C . LYS A 1 266 ? -6.750 23.415 0.333 1.00 88.56 266 LYS A C 1
ATOM 2083 O O . LYS A 1 266 ? -7.546 24.348 0.296 1.00 88.56 266 LYS A O 1
ATOM 2088 N N . ALA A 1 267 ? -6.813 22.372 -0.495 1.00 89.38 267 ALA A N 1
ATOM 2089 C CA . ALA A 1 267 ? -7.877 22.186 -1.483 1.00 89.38 267 ALA A CA 1
ATOM 2090 C C . ALA A 1 267 ? -9.226 21.776 -0.858 1.00 89.38 267 ALA A C 1
ATOM 2092 O O . ALA A 1 267 ? -10.263 21.878 -1.512 1.00 89.38 267 ALA A O 1
ATOM 2093 N N . THR A 1 268 ? -9.231 21.333 0.403 1.00 88.62 268 THR A N 1
ATOM 2094 C CA . THR A 1 268 ? -10.456 20.991 1.132 1.00 88.62 268 THR A CA 1
ATOM 2095 C C . THR A 1 268 ? -11.223 22.254 1.526 1.00 88.62 268 THR A C 1
ATOM 2097 O O . THR A 1 268 ? -10.622 23.252 1.936 1.00 88.62 268 THR A O 1
ATOM 2100 N N . ARG A 1 269 ? -12.562 22.210 1.468 1.00 90.81 269 ARG A N 1
ATOM 2101 C CA . ARG A 1 269 ? -13.417 23.332 1.891 1.00 90.81 269 ARG A CA 1
ATOM 2102 C C . ARG A 1 269 ? -13.126 23.733 3.340 1.00 90.81 269 ARG A C 1
ATOM 2104 O O . ARG A 1 269 ? -13.056 22.880 4.223 1.00 90.81 269 ARG A O 1
ATOM 2111 N N . GLN A 1 270 ? -13.027 25.039 3.593 1.00 88.56 270 GLN A N 1
ATOM 2112 C CA . GLN A 1 270 ? -12.631 25.602 4.891 1.00 88.56 270 GLN A CA 1
ATOM 2113 C C . GLN A 1 270 ? -13.406 25.037 6.104 1.00 88.56 270 GLN A C 1
ATOM 2115 O O . GLN A 1 270 ? -12.749 24.700 7.090 1.00 88.56 270 GLN A O 1
ATOM 2120 N N . PRO A 1 271 ? -14.743 24.832 6.059 1.00 87.69 271 PRO A N 1
ATOM 2121 C CA . PRO A 1 271 ? -15.479 24.248 7.190 1.00 87.69 271 PRO A CA 1
ATOM 2122 C C . PRO A 1 271 ? -15.078 22.799 7.523 1.00 87.69 271 PRO A C 1
ATOM 2124 O O . PRO A 1 271 ? -15.250 22.347 8.652 1.00 87.69 271 PRO A O 1
ATOM 2127 N N . CYS A 1 272 ? -14.521 22.067 6.554 1.00 89.19 272 CYS A N 1
ATOM 2128 C CA . CYS A 1 272 ? -14.195 20.645 6.669 1.00 89.19 272 CYS A CA 1
ATOM 2129 C C . CYS A 1 272 ? -12.703 20.370 6.898 1.00 89.19 272 CYS A C 1
ATOM 2131 O O . CYS A 1 272 ? -12.322 19.246 7.223 1.00 89.19 272 CYS A O 1
ATOM 2133 N N . GLN A 1 273 ? -11.849 21.391 6.805 1.00 86.00 273 GLN A N 1
ATOM 2134 C CA . GLN A 1 273 ? -10.408 21.260 7.034 1.00 86.00 273 GLN A CA 1
ATOM 2135 C C . GLN A 1 273 ? -10.071 20.743 8.438 1.00 86.00 273 GLN A C 1
ATOM 2137 O O . GLN A 1 273 ? -9.145 19.946 8.592 1.00 86.00 273 GLN A O 1
ATOM 2142 N N . GLU A 1 274 ? -10.814 21.159 9.467 1.00 85.31 274 GLU A N 1
ATOM 2143 C CA . GLU A 1 274 ? -10.608 20.652 10.829 1.00 85.31 274 GLU A CA 1
ATOM 2144 C C . GLU A 1 274 ? -11.050 19.183 10.955 1.00 85.31 274 GLU A C 1
ATOM 2146 O O . GLU A 1 274 ? -10.414 18.393 11.654 1.00 85.31 274 GLU A O 1
ATOM 2151 N N . TRP A 1 275 ? -12.098 18.788 10.228 1.00 86.62 275 TRP A N 1
ATOM 2152 C CA . TRP A 1 275 ? -12.586 17.411 10.197 1.00 86.62 275 TRP A CA 1
ATOM 2153 C C . TRP A 1 275 ? -11.581 16.449 9.556 1.00 86.62 275 TRP A C 1
ATOM 2155 O O . TRP A 1 275 ? -11.393 15.352 10.081 1.00 86.62 275 TRP A O 1
ATOM 2165 N N . VAL A 1 276 ? -10.859 16.873 8.512 1.00 85.50 276 VAL A N 1
ATOM 2166 C CA . VAL A 1 276 ? -9.737 16.103 7.935 1.00 85.50 276 VAL A CA 1
ATOM 2167 C C . VAL A 1 276 ? -8.677 15.780 8.989 1.00 85.50 276 VAL A C 1
ATOM 2169 O O . VAL A 1 276 ? -8.212 14.643 9.075 1.00 85.50 276 VAL A O 1
ATOM 2172 N N . LEU A 1 277 ? -8.334 16.750 9.840 1.00 82.62 277 LEU A N 1
ATOM 2173 C CA . LEU A 1 277 ? -7.352 16.561 10.911 1.00 82.62 277 LEU A CA 1
ATOM 2174 C C . LEU A 1 277 ? -7.900 15.684 12.050 1.00 82.62 277 LEU A C 1
ATOM 2176 O O . LEU A 1 277 ? -7.170 14.861 12.604 1.00 82.62 277 LEU A O 1
ATOM 2180 N N . LYS A 1 278 ? -9.190 15.824 12.384 1.00 85.06 278 LYS A N 1
ATOM 2181 C CA . LYS A 1 278 ? -9.856 15.065 13.457 1.00 85.06 278 LYS A CA 1
ATOM 2182 C C . LYS A 1 278 ? -10.198 13.624 13.082 1.00 85.06 278 LYS A C 1
ATOM 2184 O O . LYS A 1 278 ? -10.312 12.800 13.986 1.00 85.06 278 LYS A O 1
ATOM 2189 N N . ALA A 1 279 ? -10.341 13.295 11.796 1.00 85.38 279 ALA A N 1
ATOM 2190 C CA . ALA A 1 279 ? -10.794 11.978 11.336 1.00 85.38 279 ALA A CA 1
ATOM 2191 C C . ALA A 1 279 ? -9.958 10.815 11.903 1.00 85.38 279 ALA A C 1
ATOM 2193 O O . ALA A 1 279 ? -10.508 9.782 12.291 1.00 85.38 279 ALA A O 1
ATOM 2194 N N . ARG A 1 280 ? -8.634 10.998 12.012 1.00 84.50 280 ARG A N 1
ATOM 2195 C CA . ARG A 1 280 ? -7.718 9.999 12.589 1.00 84.50 280 ARG A CA 1
ATOM 2196 C C . ARG A 1 280 ? -7.987 9.768 14.075 1.00 84.50 280 ARG A C 1
ATOM 2198 O O . ARG A 1 280 ? -8.178 8.629 14.490 1.00 84.50 280 ARG A O 1
ATOM 2205 N N . THR A 1 281 ? -8.057 10.843 14.859 1.00 86.88 281 THR A N 1
ATOM 2206 C CA . THR A 1 281 ? -8.340 10.770 16.300 1.00 86.88 281 THR A CA 1
ATOM 2207 C C . THR A 1 281 ? -9.724 10.184 16.558 1.00 86.88 281 THR A C 1
ATOM 2209 O O . THR A 1 281 ? -9.847 9.256 17.347 1.00 86.88 281 THR A O 1
ATOM 2212 N N . LEU A 1 282 ? -10.740 10.626 15.810 1.00 89.06 282 LEU A N 1
ATOM 2213 C CA . LEU A 1 282 ? -12.104 10.105 15.910 1.00 89.06 282 LEU A CA 1
ATOM 2214 C C . LEU A 1 282 ? -12.169 8.597 15.627 1.00 89.06 282 LEU A C 1
ATOM 2216 O O . LEU A 1 282 ? -12.835 7.862 16.350 1.00 89.06 282 LEU A O 1
ATOM 2220 N N . THR A 1 283 ? -11.447 8.123 14.609 1.00 87.38 283 THR A N 1
ATOM 2221 C CA . THR A 1 283 ? -11.360 6.687 14.299 1.00 87.38 283 THR A CA 1
ATOM 2222 C C . THR A 1 283 ? -10.730 5.905 15.454 1.00 87.38 283 THR A C 1
ATOM 2224 O O . THR A 1 283 ? -11.217 4.835 15.813 1.00 87.38 283 THR A O 1
ATOM 2227 N N . CYS A 1 284 ? -9.668 6.438 16.061 1.00 90.19 284 CYS A N 1
ATOM 2228 C CA . CYS A 1 284 ? -8.986 5.822 17.199 1.00 90.19 284 CYS A CA 1
ATOM 2229 C C . CYS A 1 284 ? -9.826 5.788 18.476 1.00 90.19 284 CYS A C 1
ATOM 2231 O O . CYS A 1 284 ? -9.840 4.769 19.176 1.00 90.19 284 CYS A O 1
ATOM 2233 N N . ASP A 1 285 ? -10.550 6.868 18.753 1.00 92.50 285 ASP A N 1
ATOM 2234 C CA . ASP A 1 285 ? -11.476 6.951 19.878 1.00 92.50 285 ASP A CA 1
ATOM 2235 C C . ASP A 1 285 ? -12.608 5.934 19.702 1.00 92.50 285 ASP A C 1
ATOM 2237 O O . ASP A 1 285 ? -12.874 5.155 20.616 1.00 92.50 285 ASP A O 1
ATOM 2241 N N . CYS A 1 286 ? -13.186 5.849 18.499 1.00 92.38 286 CYS A N 1
ATOM 2242 C CA . CYS A 1 286 ? -14.223 4.870 18.177 1.00 92.38 286 CYS A CA 1
ATOM 2243 C C . CYS A 1 286 ? -13.732 3.421 18.236 1.00 92.38 286 CYS A C 1
ATOM 2245 O O . CYS A 1 286 ? -14.404 2.564 18.805 1.00 92.38 286 CYS A O 1
ATOM 2247 N N . ALA A 1 287 ? -12.544 3.129 17.704 1.00 89.94 287 ALA A N 1
ATOM 2248 C CA . ALA A 1 287 ? -11.957 1.794 17.804 1.00 89.94 287 ALA A CA 1
ATOM 2249 C C . ALA A 1 287 ? -11.720 1.384 19.268 1.00 89.94 287 ALA A C 1
ATOM 2251 O O . ALA A 1 287 ? -11.870 0.212 19.618 1.00 89.94 287 ALA A O 1
ATOM 2252 N N . SER A 1 288 ? -11.371 2.341 20.129 1.00 92.94 288 SER A N 1
ATOM 2253 C CA . SER A 1 288 ? -11.180 2.093 21.559 1.00 92.94 288 SER A CA 1
ATOM 2254 C C . SER A 1 288 ? -12.511 1.938 22.300 1.00 92.94 288 SER A C 1
ATOM 2256 O O . SER A 1 288 ? -12.628 1.068 23.158 1.00 92.94 288 SER A O 1
ATOM 2258 N N . SER A 1 289 ? -13.527 2.742 21.972 1.00 93.88 289 SER A N 1
ATOM 2259 C CA . SER A 1 289 ? -14.836 2.674 22.631 1.00 93.88 289 SER A CA 1
ATOM 2260 C C . SER A 1 289 ? -15.646 1.444 22.229 1.00 93.88 289 SER A C 1
ATOM 2262 O O . SER A 1 289 ? -16.385 0.909 23.048 1.00 93.88 289 SER A O 1
ATOM 2264 N N . GLU A 1 290 ? -15.504 0.983 20.984 1.00 93.69 290 GLU A N 1
ATOM 2265 C CA . GLU A 1 290 ? -16.198 -0.199 20.458 1.00 93.69 290 GLU A CA 1
ATOM 2266 C C . GLU A 1 290 ? -15.442 -1.510 20.732 1.00 93.69 290 GLU A C 1
ATOM 2268 O O . GLU A 1 290 ? -15.848 -2.562 20.243 1.00 93.69 290 GLU A O 1
ATOM 2273 N N . GLU A 1 291 ? -14.358 -1.483 21.521 1.00 93.69 291 GLU A N 1
ATOM 2274 C CA . GLU A 1 291 ? -13.509 -2.651 21.789 1.00 93.69 291 GLU A CA 1
ATOM 2275 C C . GLU A 1 291 ? -14.310 -3.891 22.189 1.00 93.69 291 GLU A C 1
ATOM 2277 O O . GLU A 1 291 ? -14.159 -4.944 21.568 1.00 93.69 291 GLU A O 1
ATOM 2282 N N . ASP A 1 292 ? -15.148 -3.789 23.221 1.00 95.56 292 ASP A N 1
ATOM 2283 C CA . ASP A 1 292 ? -15.884 -4.953 23.710 1.00 95.56 292 ASP A CA 1
ATOM 2284 C C . ASP A 1 292 ? -16.887 -5.457 22.666 1.00 95.56 292 ASP A C 1
ATOM 2286 O O . ASP A 1 292 ? -17.019 -6.667 22.495 1.00 95.56 292 ASP A O 1
ATOM 2290 N N . ASN A 1 293 ? -17.538 -4.563 21.916 1.00 93.94 293 ASN A N 1
ATOM 2291 C CA . ASN A 1 293 ? -18.482 -4.940 20.860 1.00 93.94 293 ASN A CA 1
ATOM 2292 C C . ASN A 1 293 ? -17.774 -5.670 19.712 1.00 93.94 293 ASN A C 1
ATOM 2294 O O . ASN A 1 293 ? -18.231 -6.728 19.277 1.00 93.94 293 ASN A O 1
ATOM 2298 N N . VAL A 1 294 ? -16.625 -5.152 19.274 1.00 89.88 294 VAL A N 1
ATOM 2299 C CA . VAL A 1 294 ? -15.796 -5.767 18.232 1.00 89.88 294 VAL A CA 1
ATOM 2300 C C . VAL A 1 294 ? -15.276 -7.127 18.690 1.00 89.88 294 VAL A C 1
ATOM 2302 O O . VAL A 1 294 ? -15.433 -8.116 17.979 1.00 89.88 294 VAL A O 1
ATOM 2305 N N . VAL A 1 295 ? -14.707 -7.213 19.893 1.00 92.50 295 VAL A N 1
ATOM 2306 C CA . VAL A 1 295 ? -14.163 -8.466 20.438 1.00 92.50 295 VAL A CA 1
ATOM 2307 C C . VAL A 1 295 ? -15.258 -9.517 20.618 1.00 92.50 295 VAL A C 1
ATOM 2309 O O . VAL A 1 295 ? -15.036 -10.680 20.285 1.00 92.50 295 VAL A O 1
ATOM 2312 N N . ASN A 1 296 ? -16.434 -9.129 21.120 1.00 94.12 296 ASN A N 1
ATOM 2313 C CA . ASN A 1 296 ? -17.587 -10.024 21.245 1.00 94.12 296 ASN A CA 1
ATOM 2314 C C . ASN A 1 296 ? -18.011 -10.567 19.880 1.00 94.12 296 ASN A C 1
ATOM 2316 O O . ASN A 1 296 ? -18.138 -11.780 19.719 1.00 94.12 296 ASN A O 1
ATOM 2320 N N . SER A 1 297 ? -18.184 -9.666 18.910 1.00 91.25 297 SER A N 1
ATOM 2321 C CA . SER A 1 297 ? -18.597 -10.005 17.550 1.00 91.25 297 SER A CA 1
ATOM 2322 C C . SER A 1 297 ? -17.604 -10.956 16.881 1.00 91.25 297 SER A C 1
ATOM 2324 O O . SER A 1 297 ? -18.004 -11.989 16.343 1.00 91.25 297 SER A O 1
ATOM 2326 N N . LEU A 1 298 ? -16.302 -10.668 16.981 1.00 87.81 298 LEU A N 1
ATOM 2327 C CA . LEU A 1 298 ? -15.247 -11.510 16.418 1.00 87.81 298 LEU A CA 1
ATOM 2328 C C . LEU A 1 298 ? -15.198 -12.885 17.086 1.00 87.81 298 LEU A C 1
ATOM 2330 O O . LEU A 1 298 ? -15.179 -13.888 16.381 1.00 87.81 298 LEU A O 1
ATOM 2334 N N . ALA A 1 299 ? -15.217 -12.955 18.421 1.00 90.00 299 ALA A N 1
ATOM 2335 C CA . ALA A 1 299 ? -15.176 -14.227 19.144 1.00 90.00 299 ALA A CA 1
ATOM 2336 C C . ALA A 1 299 ? -16.363 -15.131 18.771 1.00 90.00 299 ALA A C 1
ATOM 2338 O O . ALA A 1 299 ? -16.182 -16.297 18.419 1.00 90.00 299 ALA A O 1
ATOM 2339 N N . GLU A 1 300 ? -17.579 -14.581 18.771 1.00 92.81 300 GLU A N 1
ATOM 2340 C CA . GLU A 1 300 ? -18.775 -15.331 18.393 1.00 92.81 300 GLU A CA 1
ATOM 2341 C C . GLU A 1 300 ? -18.724 -15.778 16.927 1.00 92.81 300 GLU A C 1
ATOM 2343 O O . GLU A 1 300 ? -18.975 -16.944 16.608 1.00 92.81 300 GLU A O 1
ATOM 2348 N N . SER A 1 301 ? -18.391 -14.858 16.025 1.00 88.12 301 SER A N 1
ATOM 2349 C CA . SER A 1 301 ? -18.500 -15.111 14.592 1.00 88.12 301 SER A CA 1
ATOM 2350 C C . SER A 1 301 ? -17.385 -16.019 14.085 1.00 88.12 301 SER A C 1
ATOM 2352 O O . SER A 1 301 ? -17.648 -16.923 13.295 1.00 88.12 301 SER A O 1
ATOM 2354 N N . TYR A 1 302 ? -16.164 -15.876 14.600 1.00 87.25 302 TYR A N 1
ATOM 2355 C CA . TYR A 1 302 ? -15.079 -16.809 14.307 1.00 87.25 302 TYR A CA 1
ATOM 2356 C C . TYR A 1 302 ? -15.358 -18.188 14.896 1.00 87.25 302 TYR A C 1
ATOM 2358 O O . TYR A 1 302 ? -15.108 -19.194 14.229 1.00 87.25 302 TYR A O 1
ATOM 2366 N N . GLY A 1 303 ? -15.934 -18.258 16.100 1.00 89.25 303 GLY A N 1
ATOM 2367 C CA . GLY A 1 303 ? -16.339 -19.533 16.678 1.00 89.25 303 GLY A CA 1
ATOM 2368 C C . GLY A 1 303 ? -17.341 -20.281 15.794 1.00 89.25 303 GLY A C 1
ATOM 2369 O O . GLY A 1 303 ? -17.207 -21.490 15.592 1.00 89.25 303 GLY A O 1
ATOM 2370 N N . LYS A 1 304 ? -18.280 -19.552 15.173 1.00 93.25 304 LYS A N 1
ATOM 2371 C CA . LYS A 1 304 ? -19.221 -20.093 14.176 1.00 93.25 304 LYS A CA 1
ATOM 2372 C C . LYS A 1 304 ? -18.537 -20.471 12.861 1.00 93.25 304 LYS A C 1
ATOM 2374 O O . LYS A 1 304 ? -18.720 -21.596 12.406 1.00 93.25 304 LYS A O 1
ATOM 2379 N N . CYS A 1 305 ? -17.741 -19.577 12.270 1.00 87.50 305 CYS A N 1
ATOM 2380 C CA . CYS A 1 305 ? -17.071 -19.823 10.988 1.00 87.50 305 CYS A CA 1
ATOM 2381 C C . CYS A 1 305 ? -16.163 -21.051 11.052 1.00 87.50 305 CYS A C 1
ATOM 2383 O O . CYS A 1 305 ? -16.180 -21.899 10.162 1.00 87.50 305 CYS A O 1
ATOM 2385 N N . PHE A 1 306 ? -15.390 -21.178 12.128 1.00 86.06 306 PHE A N 1
ATOM 2386 C CA . PHE A 1 306 ? -14.446 -22.273 12.273 1.00 86.06 306 PHE A CA 1
ATOM 2387 C C . PHE A 1 306 ? -15.028 -23.477 13.002 1.00 86.06 306 PHE A C 1
ATOM 2389 O O . PHE A 1 306 ? -14.370 -24.511 13.011 1.00 86.06 306 PHE A O 1
ATOM 2396 N N . GLY A 1 307 ? -16.229 -23.396 13.584 1.00 90.50 307 GLY A N 1
ATOM 2397 C CA . GLY A 1 307 ? -16.804 -24.467 14.404 1.00 90.50 307 GLY A CA 1
ATOM 2398 C C . GLY A 1 307 ? -15.857 -24.866 15.535 1.00 90.50 307 GLY A C 1
ATOM 2399 O O . GLY A 1 307 ? -15.512 -26.040 15.656 1.00 90.50 307 GLY A O 1
ATOM 2400 N N . ALA A 1 308 ? -15.335 -23.872 16.254 1.00 88.44 308 ALA A N 1
ATOM 2401 C CA . ALA A 1 308 ? -14.289 -24.022 17.261 1.00 88.44 308 ALA A CA 1
ATOM 2402 C C . ALA A 1 308 ? -14.480 -23.007 18.391 1.00 88.44 308 ALA A C 1
ATOM 2404 O O . ALA A 1 308 ? -14.951 -21.897 18.162 1.00 88.44 308 ALA A O 1
ATOM 2405 N N . THR A 1 309 ? -14.079 -23.357 19.609 1.00 91.56 309 THR A N 1
ATOM 2406 C CA . THR A 1 309 ? -14.140 -22.416 20.733 1.00 91.56 309 THR A CA 1
ATOM 2407 C C . THR A 1 309 ? -13.007 -21.398 20.636 1.00 91.56 309 THR A C 1
ATOM 2409 O O . THR A 1 309 ? -11.838 -21.774 20.532 1.00 91.56 309 THR A O 1
ATOM 2412 N N . THR A 1 310 ? -13.354 -20.114 20.705 1.00 87.88 310 THR A N 1
ATOM 2413 C CA . THR A 1 310 ? -12.393 -19.006 20.699 1.00 87.88 310 THR A CA 1
ATOM 2414 C C . THR A 1 310 ? -11.961 -18.595 22.106 1.00 87.88 310 THR A C 1
ATOM 2416 O O . THR A 1 310 ? -12.799 -18.509 23.006 1.00 87.88 310 THR A O 1
ATOM 2419 N N . ASP A 1 311 ? -10.697 -18.213 22.270 1.00 89.19 311 ASP A N 1
ATOM 2420 C CA . ASP A 1 311 ? -10.208 -17.469 23.431 1.00 89.19 311 ASP A CA 1
ATOM 2421 C C . ASP A 1 311 ? -10.437 -15.963 23.231 1.00 89.19 311 ASP A C 1
ATOM 2423 O O . ASP A 1 311 ? -9.715 -15.266 22.512 1.00 89.19 311 ASP A O 1
ATOM 2427 N N . LYS A 1 312 ? -11.478 -15.456 23.888 1.00 92.81 312 LYS A N 1
ATOM 2428 C CA . LYS A 1 312 ? -11.881 -14.052 23.814 1.00 92.81 312 LYS A CA 1
ATOM 2429 C C . LYS A 1 312 ? -10.838 -13.092 24.401 1.00 92.81 312 LYS A C 1
ATOM 2431 O O . LYS A 1 312 ? -10.716 -11.969 23.910 1.00 92.81 312 LYS A O 1
ATOM 2436 N N . GLU A 1 313 ? -10.095 -13.495 25.430 1.00 93.88 313 GLU A N 1
ATOM 2437 C CA . GLU A 1 313 ? -9.083 -12.626 26.042 1.00 93.88 313 GLU A CA 1
ATOM 2438 C C . GLU A 1 313 ? -7.869 -12.470 25.127 1.00 93.88 313 GLU A C 1
ATOM 2440 O O . GLU A 1 313 ? -7.360 -11.357 24.959 1.00 93.88 313 GLU A O 1
ATOM 2445 N N . GLU A 1 314 ? -7.447 -13.544 24.457 1.00 88.50 314 GLU A N 1
ATOM 2446 C CA . GLU A 1 314 ? -6.379 -13.458 23.455 1.00 88.50 314 GLU A CA 1
ATOM 2447 C C . GLU A 1 314 ? -6.816 -12.668 22.206 1.00 88.50 314 GLU A C 1
ATOM 2449 O O . GLU A 1 314 ? -6.022 -11.882 21.667 1.00 88.50 314 GLU A O 1
ATOM 2454 N N . ILE A 1 315 ? -8.091 -12.758 21.797 1.00 86.06 315 ILE A N 1
ATOM 2455 C CA . ILE A 1 315 ? -8.669 -11.866 20.772 1.00 86.06 315 ILE A CA 1
ATOM 2456 C C . ILE A 1 315 ? -8.603 -10.404 21.238 1.00 86.06 315 ILE A C 1
ATOM 2458 O O . ILE A 1 315 ? -8.064 -9.558 20.518 1.00 86.06 315 ILE A O 1
ATOM 2462 N N . ARG A 1 316 ? -9.063 -10.095 22.460 1.00 91.81 316 ARG A N 1
ATOM 2463 C CA . ARG A 1 316 ? -9.034 -8.732 23.026 1.00 91.81 316 ARG A CA 1
ATOM 2464 C C . ARG A 1 316 ? -7.625 -8.163 23.089 1.00 91.81 316 ARG A C 1
ATOM 2466 O O . ARG A 1 316 ? -7.389 -7.030 22.675 1.00 91.81 316 ARG A O 1
ATOM 2473 N N . LYS A 1 317 ? -6.670 -8.935 23.603 1.00 89.81 317 LYS A N 1
ATOM 2474 C CA . LYS A 1 317 ? -5.262 -8.536 23.708 1.00 89.81 317 LYS A CA 1
ATOM 2475 C C . LYS A 1 317 ? -4.666 -8.226 22.339 1.00 89.81 317 LYS A C 1
ATOM 2477 O O . LYS A 1 317 ? -3.955 -7.226 22.190 1.00 89.81 317 LYS A O 1
ATOM 2482 N N . THR A 1 318 ? -4.983 -9.048 21.339 1.00 85.19 318 THR A N 1
ATOM 2483 C CA . THR A 1 318 ? -4.549 -8.818 19.958 1.00 85.19 318 THR A CA 1
ATOM 2484 C C . THR A 1 318 ? -5.177 -7.540 19.405 1.00 85.19 318 THR A C 1
ATOM 2486 O O . THR A 1 318 ? -4.448 -6.674 18.924 1.00 85.19 318 THR A O 1
ATOM 2489 N N . TYR A 1 319 ? -6.493 -7.365 19.562 1.00 85.94 319 TYR A N 1
ATOM 2490 C CA . TYR A 1 319 ? -7.217 -6.162 19.149 1.00 85.94 319 TYR A CA 1
ATOM 2491 C C . TYR A 1 319 ? -6.641 -4.885 19.780 1.00 85.94 319 TYR A C 1
ATOM 2493 O O . TYR A 1 319 ? -6.220 -3.983 19.056 1.00 85.94 319 TYR A O 1
ATOM 2501 N N . LYS A 1 320 ? -6.489 -4.843 21.111 1.00 88.44 320 LYS A N 1
ATOM 2502 C CA . LYS A 1 320 ? -5.857 -3.724 21.839 1.00 88.44 320 LYS A CA 1
ATOM 2503 C C . LYS A 1 320 ? -4.484 -3.374 21.297 1.00 88.44 320 LYS A C 1
ATOM 2505 O O . LYS A 1 320 ? -4.168 -2.206 21.082 1.00 88.44 320 LYS A O 1
ATOM 2510 N N . THR A 1 321 ? -3.648 -4.391 21.108 1.00 86.25 321 THR A N 1
ATOM 2511 C CA . THR A 1 321 ? -2.279 -4.204 20.624 1.00 86.25 321 THR A CA 1
ATOM 2512 C C . THR A 1 321 ? -2.281 -3.597 19.226 1.00 86.25 321 THR A C 1
ATOM 2514 O O . THR A 1 321 ? -1.500 -2.684 18.952 1.00 86.25 321 THR A O 1
ATOM 2517 N N . MET A 1 322 ? -3.182 -4.055 18.356 1.00 80.50 322 MET A N 1
ATOM 2518 C CA . MET A 1 322 ? -3.335 -3.506 17.012 1.00 80.50 322 MET A CA 1
ATOM 2519 C C . MET A 1 322 ? -3.849 -2.068 17.019 1.00 80.50 322 MET A C 1
ATOM 2521 O O . MET A 1 322 ? -3.210 -1.220 16.399 1.00 80.50 322 MET A O 1
ATOM 2525 N N . VAL A 1 323 ? -4.948 -1.778 17.729 1.00 86.06 323 VAL A N 1
ATOM 2526 C CA . VAL A 1 323 ? -5.508 -0.418 17.833 1.00 86.06 323 VAL A CA 1
ATOM 2527 C C . VAL A 1 323 ? -4.444 0.536 18.364 1.00 86.06 323 VAL A C 1
ATOM 2529 O O . VAL A 1 323 ? -4.147 1.545 17.728 1.00 86.06 323 VAL A O 1
ATOM 2532 N N . LYS A 1 324 ? -3.758 0.165 19.452 1.00 88.06 324 LYS A N 1
ATOM 2533 C CA . LYS A 1 324 ? -2.660 0.956 20.021 1.00 88.06 324 LYS A CA 1
ATOM 2534 C C . LYS A 1 324 ? -1.543 1.215 19.009 1.00 88.06 324 LYS A C 1
ATOM 2536 O O . LYS A 1 324 ? -1.065 2.342 18.913 1.00 88.06 324 LYS A O 1
ATOM 2541 N N . ARG A 1 325 ? -1.106 0.191 18.266 1.00 84.12 325 ARG A N 1
ATOM 2542 C CA . ARG A 1 325 ? -0.038 0.327 17.262 1.00 84.12 325 ARG A CA 1
ATOM 2543 C C . ARG A 1 325 ? -0.451 1.266 16.129 1.00 84.12 325 ARG A C 1
ATOM 2545 O O . ARG A 1 325 ? 0.334 2.143 15.780 1.00 84.12 325 ARG A O 1
ATOM 2552 N N . LYS A 1 326 ? -1.657 1.101 15.579 1.00 79.94 326 LYS A N 1
ATOM 2553 C CA . LYS A 1 326 ? -2.161 1.937 14.479 1.00 79.94 326 LYS A CA 1
ATOM 2554 C C . LYS A 1 326 ? -2.378 3.380 14.909 1.00 79.94 326 LYS A C 1
ATOM 2556 O O . LYS A 1 326 ? -1.905 4.285 14.236 1.00 79.94 326 LYS A O 1
ATOM 2561 N N . CYS A 1 327 ? -3.021 3.594 16.051 1.00 86.12 327 CYS A N 1
ATOM 2562 C CA . CYS A 1 327 ? -3.272 4.937 16.562 1.00 86.12 327 CYS A CA 1
ATOM 2563 C C . CYS A 1 327 ? -1.978 5.681 16.883 1.00 86.12 327 CYS A C 1
ATOM 2565 O O . CYS A 1 327 ? -1.843 6.853 16.542 1.00 86.12 327 CYS A O 1
ATOM 2567 N N . LYS A 1 328 ? -0.979 4.977 17.431 1.00 87.06 328 LYS A N 1
ATOM 2568 C CA . LYS A 1 328 ? 0.362 5.535 17.609 1.00 87.06 328 LYS A CA 1
ATOM 2569 C C . LYS A 1 328 ? 1.021 5.894 16.270 1.00 87.06 328 LYS A C 1
ATOM 2571 O O . LYS A 1 328 ? 1.599 6.969 16.171 1.00 87.06 328 LYS A O 1
ATOM 2576 N N . ALA A 1 329 ? 0.914 5.041 15.249 1.00 82.69 329 ALA A N 1
ATOM 2577 C CA . ALA A 1 329 ? 1.442 5.348 13.917 1.00 82.69 329 ALA A CA 1
ATOM 2578 C C . ALA A 1 329 ? 0.764 6.591 13.312 1.00 82.69 329 ALA A C 1
ATOM 2580 O O . ALA A 1 329 ? 1.449 7.510 12.882 1.00 82.69 329 ALA A O 1
ATOM 2581 N N . MET A 1 330 ? -0.568 6.685 13.379 1.00 80.94 330 MET A N 1
ATOM 2582 C CA . MET A 1 330 ? -1.316 7.859 12.907 1.00 80.94 330 MET A CA 1
ATOM 2583 C C . MET A 1 330 ? -0.909 9.156 13.625 1.00 80.94 330 MET A C 1
ATOM 2585 O O . MET A 1 330 ? -0.843 10.212 12.989 1.00 80.94 330 MET A O 1
ATOM 2589 N N . GLU A 1 331 ? -0.638 9.083 14.932 1.00 83.94 331 GLU A N 1
ATOM 2590 C CA . GLU A 1 331 ? -0.149 10.206 15.738 1.00 83.94 331 GLU A CA 1
ATOM 2591 C C . GLU A 1 331 ? 1.281 10.614 15.342 1.00 83.94 331 GLU A C 1
ATOM 2593 O O . GLU A 1 331 ? 1.576 11.801 15.193 1.00 83.94 331 GLU A O 1
ATOM 2598 N N . GLU A 1 332 ? 2.178 9.644 15.155 1.00 83.06 332 GLU A N 1
ATOM 2599 C CA . GLU A 1 332 ? 3.554 9.883 14.706 1.00 83.06 332 GLU A CA 1
ATOM 2600 C C . GLU A 1 332 ? 3.595 10.488 13.299 1.00 83.06 332 GLU A C 1
ATOM 2602 O O . GLU A 1 332 ? 4.355 11.429 13.064 1.00 83.06 332 GLU A O 1
ATOM 2607 N N . ASP A 1 333 ? 2.733 10.023 12.396 1.00 79.50 333 ASP A N 1
ATOM 2608 C CA . ASP A 1 333 ? 2.591 10.560 11.043 1.00 79.50 333 ASP A CA 1
ATOM 2609 C C . ASP A 1 333 ? 2.152 12.022 11.068 1.00 79.50 333 ASP A C 1
ATOM 2611 O O . ASP A 1 333 ? 2.741 12.872 10.397 1.00 79.50 333 ASP A O 1
ATOM 2615 N N . ALA A 1 334 ? 1.134 12.330 11.879 1.00 76.38 334 ALA A N 1
ATOM 2616 C CA . ALA A 1 334 ? 0.662 13.696 12.061 1.00 76.38 334 ALA A CA 1
ATOM 2617 C C . ALA A 1 334 ? 1.784 14.597 12.598 1.00 76.38 334 ALA A C 1
ATOM 2619 O O . ALA A 1 334 ? 1.995 15.688 12.070 1.00 76.38 334 ALA A O 1
ATOM 2620 N N . LYS A 1 335 ? 2.565 14.126 13.580 1.00 79.25 335 LYS A N 1
ATOM 2621 C CA . LYS A 1 335 ? 3.720 14.866 14.118 1.00 79.25 335 LYS A CA 1
ATOM 2622 C C . LYS A 1 335 ? 4.790 15.114 13.055 1.00 79.25 335 LYS A C 1
ATOM 2624 O O . LYS A 1 335 ? 5.255 16.244 12.923 1.00 79.25 335 LYS A O 1
ATOM 2629 N N . GLN A 1 336 ? 5.150 14.096 12.277 1.00 74.94 336 GLN A N 1
ATOM 2630 C CA . GLN A 1 336 ? 6.189 14.201 11.248 1.00 74.94 336 GLN A CA 1
ATOM 2631 C C . GLN A 1 336 ? 5.799 15.134 10.098 1.00 74.94 336 GLN A C 1
ATOM 2633 O O . GLN A 1 336 ? 6.651 15.864 9.603 1.00 74.94 336 GLN A O 1
ATOM 2638 N N . CYS A 1 337 ? 4.527 15.158 9.695 1.00 75.38 337 CYS A N 1
ATOM 2639 C CA . CYS A 1 337 ? 4.071 16.109 8.681 1.00 75.38 337 CYS A CA 1
ATOM 2640 C C . CYS A 1 337 ? 3.767 17.506 9.257 1.00 75.38 337 CYS A C 1
ATOM 2642 O O . CYS A 1 337 ? 3.856 18.495 8.533 1.00 75.38 337 CYS A O 1
ATOM 2644 N N . SER A 1 338 ? 3.480 17.627 10.560 1.00 66.06 338 SER A N 1
ATOM 2645 C CA . SER A 1 338 ? 3.264 18.925 11.221 1.00 66.06 338 SER A CA 1
ATOM 2646 C C . SER A 1 338 ? 4.532 19.777 11.351 1.00 66.06 338 SER A C 1
ATOM 2648 O O . SER A 1 338 ? 4.447 21.000 11.284 1.00 66.06 338 SER A O 1
ATOM 2650 N N . SER A 1 339 ? 5.713 19.161 11.472 1.00 52.72 339 SER A N 1
ATOM 2651 C CA . SER A 1 339 ? 6.989 19.892 11.489 1.00 52.72 339 SER A CA 1
ATOM 2652 C C . SER A 1 339 ? 7.362 20.460 10.116 1.00 52.72 339 SER A C 1
ATOM 2654 O O . SER A 1 339 ? 8.057 21.468 10.041 1.00 52.72 339 SER A O 1
ATOM 2656 N N . ILE A 1 340 ? 6.861 19.860 9.032 1.00 47.38 340 ILE A N 1
ATOM 2657 C CA . ILE A 1 340 ? 7.030 20.353 7.656 1.00 47.38 340 ILE A CA 1
ATOM 2658 C C . ILE A 1 340 ? 6.078 21.530 7.381 1.00 47.38 340 ILE A C 1
ATOM 2660 O O . ILE A 1 340 ? 6.464 22.494 6.727 1.00 47.38 340 ILE A O 1
ATOM 2664 N N . LEU A 1 341 ? 4.874 21.509 7.963 1.00 38.56 341 LEU A N 1
ATOM 2665 C CA . LEU A 1 341 ? 3.890 22.599 7.901 1.00 38.56 341 LEU A CA 1
ATOM 2666 C C . LEU A 1 341 ? 4.321 23.891 8.617 1.00 38.56 341 LEU A C 1
ATOM 2668 O O . LEU A 1 341 ? 3.774 24.947 8.322 1.00 38.56 341 LEU A O 1
ATOM 2672 N N . GLN A 1 342 ? 5.271 23.822 9.553 1.00 36.78 342 GLN A N 1
ATOM 2673 C CA . GLN A 1 342 ? 5.792 24.988 10.284 1.00 36.78 342 GLN A CA 1
ATOM 2674 C C . GLN A 1 342 ? 7.035 25.624 9.631 1.00 36.78 342 GLN A C 1
ATOM 2676 O O . GLN A 1 342 ? 7.540 26.6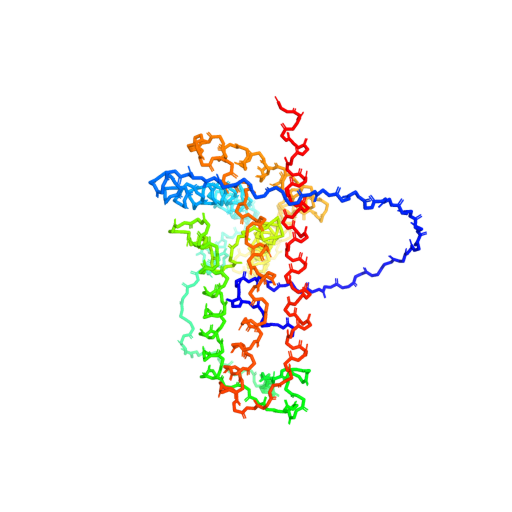23 10.139 1.00 36.78 342 GLN A O 1
ATOM 2681 N N . LEU A 1 343 ? 7.538 25.051 8.531 1.00 29.72 343 LEU A N 1
ATOM 2682 C CA . LEU A 1 343 ? 8.728 25.516 7.802 1.00 29.72 343 LEU A CA 1
ATOM 2683 C C . LEU A 1 343 ? 8.404 26.132 6.425 1.00 29.72 343 LEU A C 1
ATOM 2685 O O . LEU A 1 343 ? 9.332 26.440 5.676 1.00 29.72 343 LEU A O 1
ATOM 2689 N N . ALA A 1 344 ? 7.121 26.311 6.097 1.00 30.89 344 ALA A N 1
ATOM 2690 C CA . ALA A 1 344 ? 6.629 26.953 4.873 1.00 30.89 344 ALA A CA 1
ATOM 2691 C C . ALA A 1 344 ? 5.836 28.223 5.203 1.00 30.89 344 ALA A C 1
ATOM 2693 O O . ALA A 1 344 ? 5.868 29.158 4.375 1.00 30.89 344 ALA A O 1
#

Sequence (344 aa):
LSRFTSLGWPKRKYERHSLDGVAKDQNWKVRKSVVSVALLTLCTSETSDCAKDIDGFYACVKTKYDAEIQKLFDEAKKSTFTEEAVKCFTSNGCKAPKEGDAVATDSANEDEDDVTDISMSFEAVQIKKILNPFWFPGETTKNVTTKQEDCANDQDGKAIELITQCVQKSLPGFKFPFDSGLPTKVDYMDHTAEAFGSVEDFFNEAAENYLAALRDLKTCPKDKSEAAQACLNKLFRSNQMSSFDRSLTTERIFRLLCNVGVECHKATRQPCQEWVLKARTLTCDCASSEEDNVVNSLAESYGKCFGATTDKEEIRKTYKTMVKRKCKAMEEDAKQCSSILQLA

pLDDT: mean 73.56, std 23.98, range [20.19, 97.38]

Radius of gyration: 26.6 Å; chains: 1; bounding box: 60×63×69 Å